Protein 9JGD (pdb70)

InterPro domains:
  IPR005304 Ribosomal biogenesis, methyltransferase, EMG1/NEP1 [PF03587] (9-220)
  IPR005304 Ribosomal biogenesis, methyltransferase, EMG1/NEP1 [PTHR12636] (3-222)
  IPR005304 Ribosomal biogenesis, methyltransferase, EMG1/NEP1 [cd18088] (7-220)
  IPR023503 Ribosome biogenesis methyltransferase NEP1, archaea [MF_00554] (7-221)
  IPR029026 tRNA (guanine-N1-)-methyltransferase, N-terminal [G3DSA:3.40.1280.10] (6-226)
  IPR029028 Alpha/beta knot methyltransferases [SSF75217] (3-220)

Sequence (226 aa):
EEKKRLHLIIADAELETVPPEILDHPAIVNYAKRRKKRPEKIILDSTYHHAALRQLEDGERRGRPDIVHICLLNALDSILNKEDRLRVYVHTRNDYVIYIKPETRLPRNYNRFIGLMENLFEKGAVPEDLELLRMEKKTLNELIEEINPDVVFIMHEEGELMIPKNFGKLLDKFKKPTVIVGGFPHGDFKSKVDGVKISLYREPLMAWTIVNEVIVSYEWEVIKKF

Radius of gyration: 17.71 Å; Cα contacts (8 Å, |Δi|>4): 442; chains: 1; bounding box: 41×50×39 Å

Structure (mmCIF, N/CA/C/O backbone):
data_9JGD
#
_entry.id   9JGD
#
_cell.length_a   113.240
_cell.length_b   113.240
_cell.length_c   102.820
_cell.angle_alpha   90.00
_cell.angle_beta   90.00
_cell.angle_gamma   120.00
#
_symmetry.space_group_name_H-M   'H 3 2'
#
loop_
_entity.id
_entity.type
_entity.pdbx_description
1 polymer 'Ribosomal RNA small subunit methyltransferase Nep1'
2 non-polymer 'CHLORIDE ION'
3 non-polymer "5'-DEOXY-5'-METHYLTHIOADENOSINE"
4 non-polymer 1,2-ETHANEDIOL
5 non-polymer GLYCEROL
6 non-polymer 'ACETATE ION'
7 water water
#
loop_
_atom_site.group_PDB
_atom_site.id
_atom_site.type_symbol
_atom_site.label_atom_id
_atom_site.label_alt_id
_atom_site.label_comp_id
_atom_site.label_asym_id
_atom_site.label_entity_id
_atom_site.label_seq_id
_atom_site.pdbx_PDB_ins_code
_atom_site.Cartn_x
_atom_site.Cartn_y
_atom_site.Cartn_z
_atom_site.occupancy
_atom_site.B_iso_or_equiv
_atom_site.auth_seq_id
_atom_site.auth_comp_id
_atom_site.auth_asym_id
_atom_site.auth_atom_id
_atom_site.pdbx_PDB_model_num
ATOM 1 N N . GLU A 1 2 ? -21.073 -1.576 -14.082 1.00 89.96 2 GLU A N 1
ATOM 2 C CA . GLU A 1 2 ? -20.279 -1.253 -15.304 1.00 90.58 2 GLU A CA 1
ATOM 3 C C . GLU A 1 2 ? -20.022 -2.490 -16.188 1.00 91.01 2 GLU A C 1
ATOM 4 O O . GLU A 1 2 ? -19.192 -2.422 -17.101 1.00 76.65 2 GLU A O 1
ATOM 10 N N . GLU A 1 3 ? -20.751 -3.605 -15.958 1.00 88.34 3 GLU A N 1
ATOM 11 C CA . GLU A 1 3 ? -20.756 -4.745 -16.872 1.00 76.84 3 GLU A CA 1
ATOM 12 C C . GLU A 1 3 ? -22.177 -4.991 -17.404 1.00 69.61 3 GLU A C 1
ATOM 13 O O . GLU A 1 3 ? -22.452 -6.074 -17.912 1.00 68.50 3 GLU A O 1
ATOM 19 N N . LYS A 1 4 ? -23.083 -3.996 -17.306 1.00 62.94 4 LYS A N 1
ATOM 20 C CA . LYS A 1 4 ? -24.275 -3.960 -18.152 1.00 56.05 4 LYS A CA 1
ATOM 21 C C . LYS A 1 4 ? -23.901 -3.621 -19.598 1.00 46.25 4 LYS A C 1
ATOM 22 O O . LYS A 1 4 ? -22.821 -3.115 -19.861 1.00 44.41 4 LYS A O 1
ATOM 28 N N . LYS A 1 5 ? -24.814 -3.894 -20.525 1.00 41.84 5 LYS A N 1
ATOM 29 C CA . LYS A 1 5 ? -24.582 -3.656 -21.934 1.00 40.51 5 LYS A CA 1
ATOM 30 C C . LYS A 1 5 ? -24.558 -2.156 -22.201 1.00 36.81 5 LYS A C 1
ATOM 31 O O . LYS A 1 5 ? -25.516 -1.446 -21.894 1.00 36.53 5 LYS A O 1
ATOM 37 N N . ARG A 1 6 ? -23.454 -1.713 -22.796 1.00 32.79 6 ARG A N 1
ATOM 38 C CA . ARG A 1 6 ? -23.301 -0.345 -23.230 1.00 33.34 6 ARG A CA 1
ATOM 39 C C . ARG A 1 6 ? -22.682 -0.286 -24.626 1.00 31.16 6 ARG A C 1
ATOM 40 O O . ARG A 1 6 ? -21.768 -1.050 -24.947 1.00 30.67 6 ARG A O 1
ATOM 48 N N . LEU A 1 7 ? -23.143 0.702 -25.401 1.00 27.94 7 LEU A N 1
ATOM 49 C CA . LEU A 1 7 ? -22.568 1.019 -26.686 1.00 26.32 7 LEU A CA 1
ATOM 50 C C . LEU A 1 7 ? -21.384 1.939 -26.434 1.00 25.79 7 LEU A C 1
ATOM 51 O O . LEU A 1 7 ? -21.493 2.833 -25.617 1.00 25.61 7 LEU A O 1
ATOM 56 N N . HIS A 1 8 ? -20.257 1.648 -27.117 1.00 26.08 8 HIS A N 1
ATOM 57 C CA . HIS A 1 8 ? -19.042 2.438 -27.099 1.00 23.67 8 HIS A CA 1
ATOM 58 C C . HIS A 1 8 ? -18.908 3.018 -28.498 1.00 21.85 8 HIS A C 1
ATOM 59 O O . HIS A 1 8 ? -18.735 2.276 -29.455 1.00 23.55 8 HIS A O 1
ATOM 66 N N . LEU A 1 9 ? -19.129 4.322 -28.605 1.00 19.68 9 LEU A N 1
ATOM 67 C CA . LEU A 1 9 ? -19.196 5.008 -29.877 1.00 20.17 9 LEU A CA 1
ATOM 68 C C . LEU A 1 9 ? -17.973 5.904 -30.049 1.00 19.32 9 LEU A C 1
ATOM 69 O O . LEU A 1 9 ? -17.661 6.707 -29.191 1.00 20.78 9 LEU A O 1
ATOM 74 N N . ILE A 1 10 ? -17.291 5.779 -31.175 1.00 20.48 10 ILE A N 1
ATOM 75 C CA . ILE A 1 10 ? -16.059 6.505 -31.414 1.00 20.31 10 ILE A CA 1
ATOM 76 C C . ILE A 1 10 ? -16.232 7.309 -32.678 1.00 19.26 10 ILE A C 1
ATOM 77 O O . ILE A 1 10 ? -16.536 6.751 -33.709 1.00 16.65 10 ILE A O 1
ATOM 82 N N . ILE A 1 11 ? -16.102 8.634 -32.558 1.00 21.72 11 ILE A N 1
ATOM 83 C CA . ILE A 1 11 ? -16.087 9.473 -33.737 1.00 22.67 11 ILE A CA 1
ATOM 84 C C . ILE A 1 11 ? -14.625 9.516 -34.135 1.00 22.38 11 ILE A C 1
ATOM 85 O O . ILE A 1 11 ? -13.845 10.062 -33.364 1.00 20.48 11 ILE A O 1
ATOM 90 N N . ALA A 1 12 ? -14.261 8.993 -35.317 1.00 23.15 12 ALA A N 1
ATOM 91 C CA . ALA A 1 12 ? -12.846 8.721 -35.557 1.00 24.38 12 ALA A CA 1
ATOM 92 C C . ALA A 1 12 ? -12.315 9.563 -36.699 1.00 24.44 12 ALA A C 1
ATOM 93 O O . ALA A 1 12 ? -13.084 10.069 -37.508 1.00 21.59 12 ALA A O 1
ATOM 95 N N . ASP A 1 13 ? -10.971 9.645 -36.729 1.00 23.84 13 ASP A N 1
ATOM 96 C CA . ASP A 1 13 ? -10.246 10.477 -37.664 1.00 23.30 13 ASP A CA 1
ATOM 97 C C . ASP A 1 13 ? -10.933 11.832 -37.776 1.00 23.43 13 ASP A C 1
ATOM 98 O O . ASP A 1 13 ? -11.059 12.359 -38.869 1.00 24.46 13 ASP A O 1
ATOM 103 N N . ALA A 1 14 ? -11.319 12.393 -36.628 1.00 23.53 14 ALA A N 1
ATOM 104 C CA . ALA A 1 14 ? -12.102 13.618 -36.580 1.00 25.34 14 ALA A CA 1
ATOM 105 C C . ALA A 1 14 ? -11.219 14.796 -36.971 1.00 25.97 14 ALA A C 1
ATOM 106 O O . ALA A 1 14 ? -10.061 14.855 -36.548 1.00 24.29 14 ALA A O 1
ATOM 108 N N . GLU A 1 15 ? -11.811 15.701 -37.768 1.00 25.27 15 GLU A N 1
ATOM 109 C CA . GLU A 1 15 ? -11.170 16.919 -38.246 1.00 25.57 15 GLU A CA 1
ATOM 110 C C . GLU A 1 15 ? -11.269 17.998 -37.166 1.00 24.05 15 GLU A C 1
ATOM 111 O O . GLU A 1 15 ? -11.884 19.038 -37.372 1.00 23.81 15 GLU A O 1
ATOM 117 N N . LEU A 1 16 ? -10.688 17.697 -36.002 1.00 25.87 16 LEU A N 1
ATOM 118 C CA . LEU A 1 16 ? -10.643 18.569 -34.837 1.00 25.93 16 LEU A CA 1
ATOM 119 C C . LEU A 1 16 ? -9.198 18.749 -34.398 1.00 26.65 16 LEU A C 1
ATOM 120 O O . LEU A 1 16 ? -8.601 17.807 -33.908 1.00 26.90 16 LEU A O 1
ATOM 125 N N . GLU A 1 17 ? -8.647 19.959 -34.573 1.00 28.94 17 GLU A N 1
ATOM 126 C CA . GLU A 1 17 ? -7.238 20.242 -34.335 1.00 27.23 17 GLU A CA 1
ATOM 127 C C . GLU A 1 17 ? -7.077 21.744 -34.235 1.00 27.19 17 GLU A C 1
ATOM 128 O O . GLU A 1 17 ? -7.942 22.477 -34.726 1.00 26.07 17 GLU A O 1
ATOM 134 N N . THR A 1 18 ? -5.973 22.183 -33.610 1.00 27.52 18 THR A N 1
ATOM 135 C CA . THR A 1 18 ? -5.619 23.594 -33.639 1.00 28.72 18 THR A CA 1
ATOM 136 C C . THR A 1 18 ? -5.048 23.950 -35.012 1.00 28.16 18 THR A C 1
ATOM 137 O O . THR A 1 18 ? -4.684 23.102 -35.803 1.00 29.57 18 THR A O 1
ATOM 141 N N . VAL A 1 19 ? -4.893 25.232 -35.282 1.00 30.52 19 VAL A N 1
ATOM 142 C CA . VAL A 1 19 ? -4.307 25.649 -36.534 1.00 32.94 19 VAL A CA 1
ATOM 143 C C . VAL A 1 19 ? -3.019 24.872 -36.786 1.00 34.38 19 VAL A C 1
ATOM 144 O O . VAL A 1 19 ? -2.134 24.831 -35.937 1.00 37.27 19 VAL A O 1
ATOM 148 N N . PRO A 1 20 ? -2.908 24.184 -37.943 1.00 34.35 20 PRO A N 1
ATOM 149 C CA . PRO A 1 20 ? -1.701 23.452 -38.299 1.00 36.13 20 PRO A CA 1
ATOM 150 C C . PRO A 1 20 ? -0.468 24.348 -38.307 1.00 38.78 20 PRO A C 1
ATOM 151 O O . PRO A 1 20 ? -0.528 25.511 -38.715 1.00 39.59 20 PRO A O 1
ATOM 155 N N . PRO A 1 21 ? 0.659 23.821 -37.774 1.00 40.94 21 PRO A N 1
ATOM 156 C CA . PRO A 1 21 ? 1.923 24.554 -37.74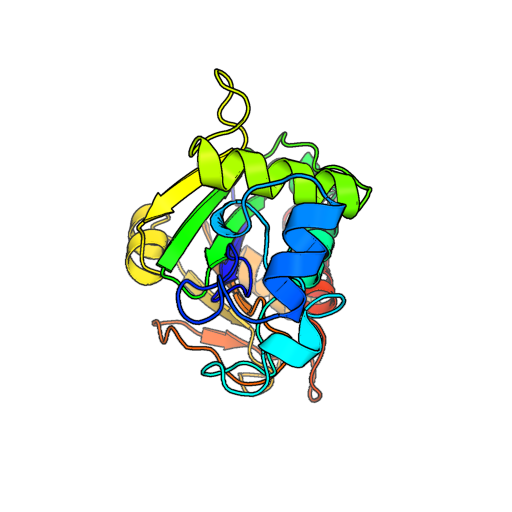2 1.00 43.71 21 PRO A CA 1
ATOM 157 C C . PRO A 1 21 ? 2.365 25.084 -39.106 1.00 47.01 21 PRO A C 1
ATOM 158 O O . PRO A 1 21 ? 2.944 26.155 -39.181 1.00 49.57 21 PRO A O 1
ATOM 162 N N . GLU A 1 22 ? 2.039 24.372 -40.188 1.00 51.45 22 GLU A N 1
ATOM 163 C CA . GLU A 1 22 ? 2.460 24.781 -41.520 1.00 51.70 22 GLU A CA 1
ATOM 164 C C . GLU A 1 22 ? 1.858 26.116 -41.925 1.00 50.90 22 GLU A C 1
ATOM 165 O O . GLU A 1 22 ? 2.383 26.718 -42.840 1.00 51.65 22 GLU A O 1
ATOM 171 N N . ILE A 1 23 ? 0.724 26.531 -41.325 1.00 52.20 23 ILE A N 1
ATOM 172 C CA . ILE A 1 23 ? 0.010 27.712 -41.802 1.00 50.11 23 ILE A CA 1
ATOM 173 C C . ILE A 1 23 ? -0.141 28.786 -40.722 1.00 51.35 23 ILE A C 1
ATOM 174 O O . ILE A 1 23 ? -0.904 29.728 -40.927 1.00 52.63 23 ILE A O 1
ATOM 179 N N . LEU A 1 24 ? 0.570 28.668 -39.590 1.00 53.16 24 LEU A N 1
ATOM 180 C CA . LEU A 1 24 ? 0.403 29.605 -38.486 1.00 55.00 24 LEU A CA 1
ATOM 181 C C . LEU A 1 24 ? 0.712 31.036 -38.917 1.00 62.49 24 LEU A C 1
ATOM 182 O O . LEU A 1 24 ? 0.169 31.958 -38.306 1.00 68.84 24 LEU A O 1
ATOM 187 N N . ASP A 1 25 ? 1.564 31.243 -39.939 1.00 64.87 25 ASP A N 1
ATOM 188 C CA . ASP A 1 25 ? 1.809 32.605 -40.409 1.00 71.64 25 ASP A CA 1
ATOM 189 C C . ASP A 1 25 ? 1.256 32.813 -41.825 1.00 71.70 25 ASP A C 1
ATOM 190 O O . ASP A 1 25 ? 1.705 33.706 -42.535 1.00 78.16 25 ASP A O 1
ATOM 195 N N . HIS A 1 26 ? 0.234 32.043 -42.213 1.00 69.20 26 HIS A N 1
ATOM 196 C CA . HIS A 1 26 ? -0.525 32.321 -43.425 1.00 73.31 26 HIS A CA 1
ATOM 197 C C . HIS A 1 26 ? -1.458 33.512 -43.162 1.00 74.40 26 HIS A C 1
ATOM 198 O O . HIS A 1 26 ? -2.137 33.542 -42.138 1.00 67.91 26 HIS A O 1
ATOM 205 N N . PRO A 1 27 ? -1.513 34.526 -44.068 1.00 80.12 27 PRO A N 1
ATOM 206 C CA . PRO A 1 27 ? -2.258 35.768 -43.836 1.00 78.42 27 PRO A CA 1
ATOM 207 C C . PRO A 1 27 ? -3.607 35.665 -43.135 1.00 75.96 27 PRO A C 1
ATOM 208 O O . PRO A 1 27 ? -3.806 36.308 -42.107 1.00 73.81 27 PRO A O 1
ATOM 212 N N . ALA A 1 28 ? -4.511 34.844 -43.686 1.00 75.16 28 ALA A N 1
ATOM 213 C CA . ALA A 1 28 ? -5.868 34.713 -43.173 1.00 76.71 28 ALA A CA 1
ATOM 214 C C . ALA A 1 28 ? -5.868 34.223 -41.721 1.00 77.55 28 ALA A C 1
ATOM 215 O O . ALA A 1 28 ? -6.880 34.374 -41.032 1.00 80.86 28 ALA A O 1
ATOM 217 N N . ILE A 1 29 ? -4.733 33.642 -41.280 1.00 74.41 29 ILE A N 1
ATOM 218 C CA . ILE A 1 29 ? -4.552 33.105 -39.936 1.00 69.11 29 ILE A CA 1
ATOM 219 C C . ILE A 1 29 ? -3.991 34.190 -39.011 1.00 64.03 29 ILE A C 1
ATOM 220 O O . ILE A 1 29 ? -4.399 34.307 -37.857 1.00 58.76 29 ILE A O 1
ATOM 225 N N . VAL A 1 30 ? -3.042 34.981 -39.508 1.00 65.40 30 VAL A N 1
ATOM 226 C CA . VAL A 1 30 ? -2.477 36.040 -38.686 1.00 70.07 30 VAL A CA 1
ATOM 227 C C . VAL A 1 30 ? -3.540 37.093 -38.368 1.00 69.81 30 VAL A C 1
ATOM 228 O O . VAL A 1 30 ? -3.470 37.687 -37.293 1.00 69.88 30 VAL A O 1
ATOM 232 N N . ASN A 1 31 ? -4.521 37.290 -39.272 1.00 70.04 31 ASN A N 1
ATOM 233 C CA . ASN A 1 31 ? -5.511 38.359 -39.142 1.00 74.66 31 ASN A CA 1
ATOM 234 C C . ASN A 1 31 ? -6.729 37.892 -38.363 1.00 71.88 31 ASN A C 1
ATOM 235 O O . ASN A 1 31 ? -7.265 38.642 -37.550 1.00 77.06 31 ASN A O 1
ATOM 240 N N . TYR A 1 32 ? -7.188 36.670 -38.634 1.00 66.83 32 TYR A N 1
ATOM 241 C CA . TYR A 1 32 ? -8.138 36.053 -37.730 1.00 59.00 32 TYR A CA 1
ATOM 242 C C . TYR A 1 32 ? -7.579 36.164 -36.308 1.00 62.16 32 TYR A C 1
ATOM 243 O O . TYR A 1 32 ? -8.248 36.691 -35.415 1.00 60.08 32 TYR A O 1
ATOM 252 N N . ALA A 1 33 ? -6.318 35.731 -36.125 1.00 62.47 33 ALA A N 1
ATOM 253 C CA . ALA A 1 33 ? -5.747 35.554 -34.795 1.00 64.71 33 ALA A CA 1
ATOM 254 C C . ALA A 1 33 ? -5.708 36.878 -34.038 1.00 69.05 33 ALA A C 1
ATOM 255 O O . ALA A 1 33 ? -6.146 36.921 -32.887 1.00 68.56 33 ALA A O 1
ATOM 257 N N . LYS A 1 34 ? -5.185 37.930 -34.690 1.00 74.17 34 LYS A N 1
ATOM 258 C CA . LYS A 1 34 ? -5.136 39.273 -34.124 1.00 78.03 34 LYS A CA 1
ATOM 259 C C . LYS A 1 34 ? -6.547 39.769 -33.806 1.00 77.78 34 LYS A C 1
ATOM 260 O O . LYS A 1 34 ? -6.811 40.255 -32.704 1.00 69.30 34 LYS A O 1
ATOM 266 N N . ARG A 1 35 ? -7.452 39.629 -34.784 1.00 78.41 35 ARG A N 1
ATOM 267 C CA . ARG A 1 35 ? -8.820 40.080 -34.620 1.00 82.08 35 ARG A CA 1
ATOM 268 C C . ARG A 1 35 ? -9.406 39.452 -33.357 1.00 77.42 35 ARG A C 1
ATOM 269 O O . ARG A 1 35 ? -10.111 40.130 -32.618 1.00 78.36 35 ARG A O 1
ATOM 277 N N . ARG A 1 36 ? -9.084 38.186 -33.068 1.00 72.21 36 ARG A N 1
ATOM 278 C CA . ARG A 1 36 ? -9.625 37.552 -31.875 1.00 67.77 36 ARG A CA 1
ATOM 279 C C . ARG A 1 36 ? -8.698 37.788 -30.674 1.00 67.14 36 ARG A C 1
ATOM 280 O O . ARG A 1 36 ? -8.975 37.306 -29.583 1.00 65.91 36 ARG A O 1
ATOM 288 N N . LYS A 1 37 ? -7.609 38.544 -30.864 1.00 68.84 37 LYS A N 1
ATOM 289 C CA . LYS A 1 37 ? -6.592 38.750 -29.841 1.00 79.61 37 LYS A CA 1
ATOM 290 C C . LYS A 1 37 ? -6.197 37.438 -29.162 1.00 76.19 37 LYS A C 1
ATOM 291 O O . LYS A 1 37 ? -6.099 37.384 -27.932 1.00 74.18 37 LYS A O 1
ATOM 297 N N . LYS A 1 38 ? -5.941 36.395 -29.968 1.00 72.44 38 LYS A N 1
ATOM 298 C CA . LYS A 1 38 ? -5.524 35.103 -29.441 1.00 68.78 38 LYS A CA 1
ATOM 299 C C . LYS A 1 38 ? -4.373 34.571 -30.287 1.00 61.98 38 LYS A C 1
ATOM 300 O O . LYS A 1 38 ? -4.274 34.875 -31.480 1.00 58.64 38 LYS A O 1
ATOM 306 N N . ARG A 1 39 ? -3.488 33.795 -29.649 1.00 58.21 39 ARG A N 1
ATOM 307 C CA . ARG A 1 39 ? -2.330 33.253 -30.342 1.00 56.79 39 ARG A CA 1
ATOM 308 C C . ARG A 1 39 ? -2.810 32.209 -31.350 1.00 48.80 39 ARG A C 1
ATOM 309 O O . ARG A 1 39 ? -3.638 31.380 -31.018 1.00 43.62 39 ARG A O 1
ATOM 317 N N . PRO A 1 40 ? -2.407 32.290 -32.637 1.00 46.34 40 PRO A N 1
ATOM 318 C CA . PRO A 1 40 ? -2.974 31.453 -33.688 1.00 42.70 40 PRO A CA 1
ATOM 319 C C . PRO A 1 40 ? -2.849 29.957 -33.449 1.00 42.14 40 PRO A C 1
ATOM 320 O O . PRO A 1 40 ? -3.707 29.189 -33.893 1.00 36.63 40 PRO A O 1
ATOM 324 N N . GLU A 1 41 ? -1.816 29.545 -32.707 1.00 41.66 41 GLU A N 1
ATOM 325 C CA . GLU A 1 41 ? -1.650 28.126 -32.453 1.00 43.27 41 GLU A CA 1
ATOM 326 C C . GLU A 1 41 ? -2.692 27.600 -31.458 1.00 42.21 41 GLU A C 1
ATOM 327 O O . GLU A 1 41 ? -2.864 26.385 -31.352 1.00 41.61 41 GLU A O 1
ATOM 333 N N . LYS A 1 42 ? -3.366 28.494 -30.728 1.00 41.51 42 LYS A N 1
ATOM 334 C CA . LYS A 1 42 ? -4.311 28.088 -29.698 1.00 42.69 42 LYS A CA 1
ATOM 335 C C . LYS A 1 42 ? -5.714 27.907 -30.256 1.00 38.60 42 LYS A C 1
ATOM 336 O O . LYS A 1 42 ? -6.552 27.293 -29.621 1.00 39.93 42 LYS A O 1
ATOM 342 N N . ILE A 1 43 ? -5.926 28.413 -31.467 1.00 37.16 43 ILE A N 1
ATOM 343 C CA . ILE A 1 43 ? -7.214 28.480 -32.116 1.00 35.29 43 ILE A CA 1
ATOM 344 C C . ILE A 1 43 ? -7.518 27.162 -32.825 1.00 34.57 43 ILE A C 1
ATOM 345 O O . ILE A 1 43 ? -6.631 26.573 -33.454 1.00 31.04 43 ILE A O 1
ATOM 350 N N . ILE A 1 44 ? -8.794 26.736 -32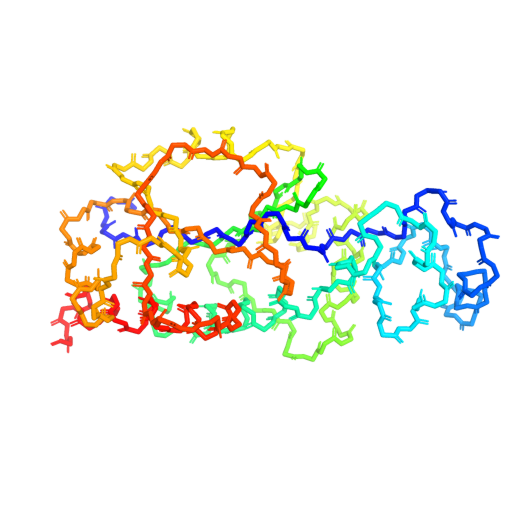.720 1.00 32.28 44 ILE A N 1
ATOM 351 C CA . ILE A 1 44 ? -9.274 25.552 -33.411 1.00 30.65 44 ILE A CA 1
ATOM 352 C C . ILE A 1 44 ? -9.462 25.849 -34.902 1.00 30.72 44 ILE A C 1
ATOM 353 O O . ILE A 1 44 ? -10.072 26.829 -35.306 1.00 31.70 44 ILE A O 1
ATOM 358 N N . LEU A 1 45 ? -8.925 24.977 -35.746 1.00 31.15 45 LEU A N 1
ATOM 359 C CA . LEU A 1 45 ? -9.069 25.162 -37.173 1.00 30.80 45 LEU A CA 1
ATOM 360 C C . LEU A 1 45 ? -10.558 25.015 -37.526 1.00 30.59 45 LEU A C 1
ATOM 361 O O . LEU A 1 45 ? -11.233 24.049 -37.129 1.00 26.39 45 LEU A O 1
ATOM 366 N N . ASP A 1 46 ? -11.037 26.014 -38.275 1.00 32.13 46 ASP A N 1
ATOM 367 C CA . ASP A 1 46 ? -12.422 26.162 -38.692 1.00 32.74 46 ASP A CA 1
ATOM 368 C C . ASP A 1 46 ? -12.397 26.560 -40.167 1.00 33.59 46 ASP A C 1
ATOM 369 O O . ASP A 1 46 ? -11.990 27.666 -40.496 1.00 33.06 46 ASP A O 1
ATOM 374 N N . SER A 1 47 ? -12.798 25.636 -41.043 1.00 35.02 47 SER A N 1
ATOM 375 C CA . SER A 1 47 ? -12.697 25.794 -42.487 1.00 38.18 47 SER A CA 1
ATOM 376 C C . SER A 1 47 ? -13.629 26.902 -42.967 1.00 39.93 47 SER A C 1
ATOM 377 O O . SER A 1 47 ? -13.425 27.472 -44.030 1.00 39.07 47 SER A O 1
ATOM 380 N N . THR A 1 48 ? -14.645 27.214 -42.160 1.00 40.97 48 THR A N 1
ATOM 381 C CA . THR A 1 48 ? -15.587 28.269 -42.500 1.00 44.51 48 THR A CA 1
ATOM 382 C C . THR A 1 48 ? -14.867 29.620 -42.537 1.00 49.47 48 THR A C 1
ATOM 383 O O . THR A 1 48 ? -15.094 30.405 -43.470 1.00 51.95 48 THR A O 1
ATOM 387 N N . TYR A 1 49 ? -13.977 29.868 -41.562 1.00 50.43 49 TYR A N 1
ATOM 388 C CA . TYR A 1 49 ? -13.255 31.134 -41.492 1.00 60.17 49 TYR A CA 1
ATOM 389 C C . TYR A 1 49 ? -11.916 31.071 -42.243 1.00 61.94 49 TYR A C 1
ATOM 390 O O . TYR A 1 49 ? -11.447 32.049 -42.808 1.00 59.56 49 TYR A O 1
ATOM 399 N N . HIS A 1 50 ? -11.284 29.902 -42.259 1.00 62.95 50 HIS A N 1
ATOM 400 C CA . HIS A 1 50 ? -9.883 29.802 -42.612 1.00 61.28 50 HIS A CA 1
ATOM 401 C C . HIS A 1 50 ? -9.689 29.173 -43.995 1.00 65.44 50 HIS A C 1
ATOM 402 O O . HIS A 1 50 ? -8.601 28.661 -44.262 1.00 65.01 50 HIS A O 1
ATOM 409 N N . HIS A 1 51 ? -10.710 29.236 -44.867 1.00 66.67 51 HIS A N 1
ATOM 410 C CA . HIS A 1 51 ? -10.741 28.440 -46.090 1.00 69.38 51 HIS A CA 1
ATOM 411 C C . HIS A 1 51 ? -9.594 28.783 -47.046 1.00 71.30 51 HIS A C 1
ATOM 412 O O . HIS A 1 51 ? -9.019 27.884 -47.673 1.00 63.88 51 HIS A O 1
ATOM 419 N N . ALA A 1 52 ? -9.269 30.082 -47.150 1.00 72.04 52 ALA A N 1
ATOM 420 C CA . ALA A 1 52 ? -8.187 30.540 -48.012 1.00 70.20 52 ALA A CA 1
ATOM 421 C C . ALA A 1 52 ? -6.818 30.033 -47.525 1.00 67.84 52 ALA A C 1
ATOM 422 O O . ALA A 1 52 ? -5.885 29.997 -48.322 1.00 73.64 52 ALA A O 1
ATOM 424 N N . ALA A 1 53 ? -6.684 29.580 -46.264 1.00 62.78 53 ALA A N 1
ATOM 425 C CA . ALA A 1 53 ? -5.407 29.044 -45.783 1.00 63.51 53 ALA A CA 1
ATOM 426 C C . ALA A 1 53 ? -5.306 27.515 -45.891 1.00 62.24 53 ALA A C 1
ATOM 427 O O . ALA A 1 53 ? -4.250 26.954 -45.581 1.00 63.08 53 ALA A O 1
ATOM 429 N N . LEU A 1 54 ? -6.365 26.825 -46.339 1.00 59.77 54 LEU A N 1
ATOM 430 C CA . LEU A 1 54 ? -6.324 25.367 -46.382 1.00 61.14 54 LEU A CA 1
ATOM 431 C C . LEU A 1 54 ? -5.876 24.861 -47.756 1.00 66.24 54 LEU A C 1
ATOM 432 O O . LEU A 1 54 ? -5.521 23.679 -47.879 1.00 61.71 54 LEU A O 1
ATOM 437 N N . ARG A 1 55 ? -5.890 25.766 -48.758 1.00 72.69 55 ARG A N 1
ATOM 438 C CA . ARG A 1 55 ? -5.693 25.452 -50.172 1.00 77.32 55 ARG A CA 1
ATOM 439 C C . ARG A 1 55 ? -4.468 24.556 -50.390 1.00 79.18 55 ARG A C 1
ATOM 440 O O . ARG A 1 55 ? -4.527 23.573 -51.138 1.00 76.50 55 ARG A O 1
ATOM 448 N N . GLN A 1 56 ? -3.347 24.905 -49.746 1.00 77.62 56 GLN A N 1
ATOM 449 C CA . GLN A 1 56 ? -2.100 24.195 -49.995 1.00 85.17 56 GLN A CA 1
ATOM 450 C C . GLN A 1 56 ? -1.848 23.136 -48.914 1.00 79.57 56 GLN A C 1
ATOM 451 O O . GLN A 1 56 ? -1.023 22.254 -49.141 1.00 74.59 56 GLN A O 1
ATOM 457 N N . LEU A 1 57 ? -2.580 23.180 -47.781 1.00 73.60 57 LEU A N 1
ATOM 458 C CA . LEU A 1 57 ? -2.486 22.152 -46.747 1.00 66.80 57 LEU A CA 1
ATOM 459 C C . LEU A 1 57 ? -2.789 20.783 -47.332 1.00 67.12 57 LEU A C 1
ATOM 460 O O . LEU A 1 57 ? -3.651 20.662 -48.204 1.00 67.33 57 LEU A O 1
ATOM 465 N N . GLU A 1 58 ? -2.103 19.764 -46.794 1.00 70.08 58 GLU A N 1
ATOM 466 C CA . GLU A 1 58 ? -2.398 18.376 -47.113 1.00 70.27 58 GLU A CA 1
ATOM 467 C C . GLU A 1 58 ? -3.796 18.072 -46.593 1.00 62.34 58 GLU A C 1
ATOM 468 O O . GLU A 1 58 ? -4.100 18.411 -45.450 1.00 58.04 58 GLU A O 1
ATOM 474 N N . ASP A 1 59 ? -4.634 17.472 -47.450 1.00 61.47 59 ASP A N 1
ATOM 475 C CA . ASP A 1 59 ? -5.985 17.092 -47.075 1.00 61.88 59 ASP A CA 1
ATOM 476 C C . ASP A 1 59 ? -6.814 18.326 -46.748 1.00 57.81 59 ASP A C 1
ATOM 477 O O . ASP A 1 59 ? -7.831 18.217 -46.077 1.00 59.62 59 ASP A O 1
ATOM 482 N N . GLY A 1 60 ? -6.391 19.490 -47.238 1.00 59.24 60 GLY A N 1
ATOM 483 C CA . GLY A 1 60 ? -6.926 20.759 -46.772 1.00 58.09 60 GLY A CA 1
ATOM 484 C C . GLY A 1 60 ? -8.436 20.855 -46.940 1.00 59.49 60 GLY A C 1
ATOM 485 O O . GLY A 1 60 ? -9.109 21.470 -46.112 1.00 65.37 60 GLY A O 1
ATOM 486 N N . GLU A 1 61 ? -8.944 20.228 -48.009 1.00 61.37 61 GLU A N 1
ATOM 487 C CA . GLU A 1 61 ? -10.342 20.333 -48.393 1.00 66.05 61 GLU A CA 1
ATOM 488 C C . GLU A 1 61 ? -11.249 19.773 -47.293 1.00 62.08 61 GLU A C 1
ATOM 489 O O . GLU A 1 61 ? -12.362 20.268 -47.136 1.00 70.16 61 GLU A O 1
ATOM 495 N N . ARG A 1 62 ? -10.791 18.766 -46.530 1.00 55.19 62 ARG A N 1
ATOM 496 C CA . ARG A 1 62 ? -11.662 18.107 -45.563 1.00 54.95 62 ARG A CA 1
ATOM 497 C C . ARG A 1 62 ? -11.261 18.431 -44.119 1.00 48.87 62 ARG A C 1
ATOM 498 O O . ARG A 1 62 ? -11.831 17.864 -43.181 1.00 53.12 62 ARG A O 1
ATOM 506 N N . ARG A 1 63 ? -10.340 19.388 -43.933 1.00 41.61 63 ARG A N 1
ATOM 507 C CA . ARG A 1 63 ? -9.851 19.740 -42.606 1.00 36.31 63 ARG A CA 1
ATOM 508 C C . ARG A 1 63 ? -10.578 20.951 -42.006 1.00 30.74 63 ARG A C 1
ATOM 509 O O . ARG A 1 63 ? -11.222 21.739 -42.682 1.00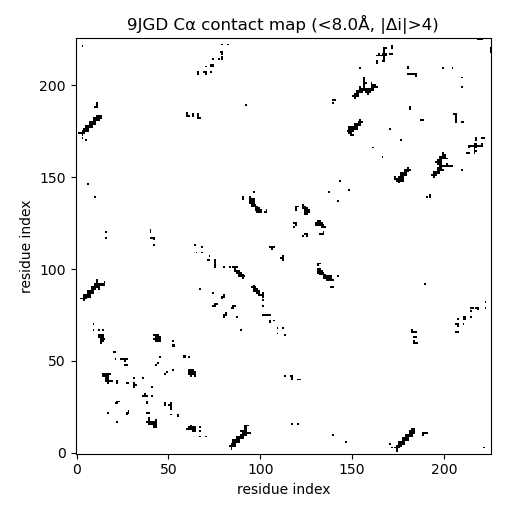 29.56 63 ARG A O 1
ATOM 517 N N . GLY A 1 64 ? -10.469 21.067 -40.686 1.00 30.44 64 GLY A N 1
ATOM 518 C CA . GLY A 1 64 ? -11.125 22.102 -39.911 1.00 31.89 64 GLY A CA 1
ATOM 519 C C . GLY A 1 64 ? -12.651 21.991 -39.962 1.00 29.30 64 GLY A C 1
ATOM 520 O O . GLY A 1 64 ? -13.337 22.936 -40.344 1.00 26.82 64 GLY A O 1
ATOM 521 N N . ARG A 1 65 ? -13.164 20.822 -39.568 1.00 28.98 65 ARG A N 1
ATOM 522 C CA . ARG A 1 65 ? -14.607 20.604 -39.485 1.00 27.67 65 ARG A CA 1
ATOM 523 C C . ARG A 1 65 ? -14.968 20.149 -38.077 1.00 24.52 65 ARG A C 1
ATOM 524 O O . ARG A 1 65 ? -15.610 19.134 -37.899 1.00 24.28 65 ARG A O 1
ATOM 532 N N . PRO A 1 66 ? -14.720 20.977 -37.047 1.00 22.89 66 PRO A N 1
ATOM 533 C CA . PRO A 1 66 ? -15.140 20.622 -35.693 1.00 22.56 66 PRO A CA 1
ATOM 534 C C . PRO A 1 66 ? -16.653 20.723 -35.417 1.00 23.29 66 PRO A C 1
ATOM 535 O O . PRO A 1 66 ? -17.127 20.283 -34.367 1.00 20.82 66 PRO A O 1
ATOM 539 N N . ASP A 1 67 ? -17.404 21.303 -36.370 1.00 24.01 67 ASP A N 1
ATOM 540 C CA . ASP A 1 67 ? -18.859 21.318 -36.340 1.00 26.46 67 ASP A CA 1
ATOM 541 C C . ASP A 1 67 ? -19.388 19.877 -36.390 1.00 25.64 67 ASP A C 1
ATOM 542 O O . ASP A 1 67 ? -20.338 19.516 -35.687 1.00 24.99 67 ASP A O 1
ATOM 547 N N . ILE A 1 68 ? -18.731 19.006 -37.165 1.00 25.13 68 ILE A N 1
ATOM 548 C CA . ILE A 1 68 ? -19.209 17.641 -37.272 1.00 22.80 68 ILE A CA 1
ATOM 549 C C . ILE A 1 68 ? -19.185 16.992 -35.894 1.00 22.44 68 ILE A C 1
ATOM 550 O O . ILE A 1 68 ? -20.137 16.335 -35.498 1.00 23.74 68 ILE A O 1
ATOM 555 N N . VAL A 1 69 ? -18.109 17.210 -35.144 1.00 24.93 69 VAL A N 1
ATOM 556 C CA . VAL A 1 69 ? -17.940 16.673 -33.800 1.00 23.35 69 VAL A CA 1
ATOM 557 C C . VAL A 1 69 ? -18.972 17.286 -32.862 1.00 23.28 69 VAL A C 1
ATOM 558 O O . VAL A 1 69 ? -19.603 16.569 -32.083 1.00 22.46 69 VAL A O 1
ATOM 562 N N . HIS A 1 70 ? -19.142 18.610 -32.935 1.00 24.10 70 HIS A N 1
ATOM 563 C CA . HIS A 1 70 ? -20.150 19.265 -32.117 1.00 22.84 70 HIS A CA 1
ATOM 564 C C . HIS A 1 70 ? -21.518 18.598 -32.290 1.00 20.72 70 HIS A C 1
ATOM 565 O O . HIS A 1 70 ? -22.123 18.181 -31.309 1.00 19.29 70 HIS A O 1
ATOM 572 N N . ILE A 1 71 ? -21.979 18.448 -33.534 1.00 21.21 71 ILE A N 1
ATOM 573 C CA . ILE A 1 71 ? -23.332 17.950 -33.770 1.00 23.80 71 ILE A CA 1
ATOM 574 C C . ILE A 1 71 ? -23.417 16.458 -33.435 1.00 21.69 71 ILE A C 1
ATOM 575 O O . ILE A 1 71 ? -24.389 16.004 -32.841 1.00 20.42 71 ILE A O 1
ATOM 580 N N . CYS A 1 72 ? -22.351 15.699 -33.695 1.00 19.90 72 CYS A N 1
ATOM 581 C CA . CYS A 1 72 ? -22.364 14.303 -33.282 1.00 21.12 72 CYS A CA 1
ATOM 582 C C . CYS A 1 72 ? -22.454 14.143 -31.762 1.00 19.98 72 CYS A C 1
ATOM 583 O O . CYS A 1 72 ? -23.127 13.221 -31.270 1.00 19.99 72 CYS A O 1
ATOM 586 N N . LEU A 1 73 ? -21.737 14.997 -31.031 1.00 19.63 73 LEU A N 1
ATOM 587 C CA . LEU A 1 73 ? -21.699 14.899 -29.582 1.00 21.75 73 LEU A CA 1
ATOM 588 C C . LEU A 1 73 ? -23.014 15.389 -28.974 1.00 25.93 73 LEU A C 1
ATOM 589 O O . LEU A 1 73 ? -23.442 14.867 -27.944 1.00 27.50 73 LEU A O 1
ATOM 594 N N . LEU A 1 74 ? -23.635 16.436 -29.540 1.00 25.75 74 LEU A N 1
ATOM 595 C CA . LEU A 1 74 ? -24.918 16.868 -28.994 1.00 26.20 74 LEU A CA 1
ATOM 596 C C . LEU A 1 74 ? -25.925 15.747 -29.183 1.00 24.86 74 LEU A C 1
ATOM 597 O O . LEU A 1 74 ? -26.723 15.464 -28.311 1.00 25.07 74 LEU A O 1
ATOM 602 N N . ASN A 1 75 ? -25.905 15.115 -30.344 1.00 24.60 75 ASN A N 1
ATOM 603 C CA . ASN A 1 75 ? -26.841 14.035 -30.583 1.00 24.12 75 ASN A CA 1
ATOM 604 C C . ASN A 1 75 ? -26.588 12.924 -29.582 1.00 24.43 75 ASN A C 1
ATOM 605 O O . ASN A 1 75 ? -27.522 12.457 -28.940 1.00 29.23 75 ASN A O 1
ATOM 610 N N . ALA A 1 76 ? -25.325 12.572 -29.350 1.00 23.41 76 ALA A N 1
ATOM 611 C CA . ALA A 1 76 ? -25.051 11.384 -28.554 1.00 22.66 76 ALA A CA 1
ATOM 612 C C . ALA A 1 76 ? -25.293 11.614 -27.056 1.00 22.80 76 ALA A C 1
ATOM 613 O O . ALA A 1 76 ? -25.958 10.801 -26.399 1.00 21.04 76 ALA A O 1
ATOM 615 N N . LEU A 1 77 ? -24.727 12.709 -26.522 1.00 21.46 77 LEU A N 1
ATOM 616 C CA . LEU A 1 77 ? -24.787 13.020 -25.108 1.00 24.13 77 LEU A CA 1
ATOM 617 C C . LEU A 1 77 ? -26.208 13.369 -24.630 1.00 25.65 77 LEU A C 1
ATOM 618 O O . LEU A 1 77 ? -26.571 13.136 -23.478 1.00 26.10 77 LEU A O 1
ATOM 623 N N . ASP A 1 78 ? -27.062 13.881 -25.499 1.00 24.01 78 ASP A N 1
ATOM 624 C CA . ASP A 1 78 ? -28.413 14.180 -25.074 1.00 25.61 78 ASP A CA 1
ATOM 625 C C . ASP A 1 78 ? -29.346 12.984 -25.332 1.00 24.98 78 ASP A C 1
ATOM 626 O O . ASP A 1 78 ? -30.529 13.031 -25.015 1.00 25.27 78 ASP A O 1
ATOM 631 N N . SER A 1 79 ? -28.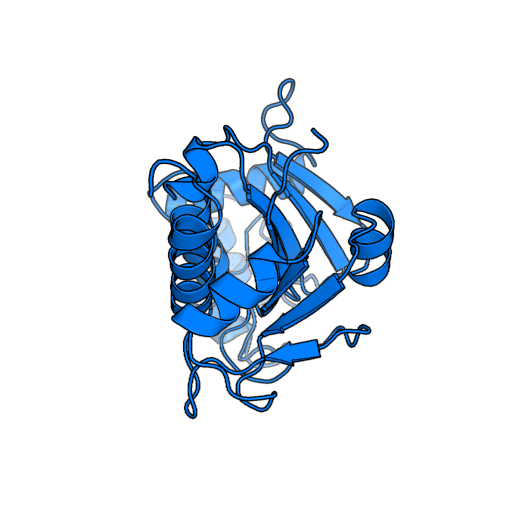839 11.878 -25.881 1.00 23.33 79 SER A N 1
ATOM 632 C CA . SER A 1 79 ? -29.682 10.740 -26.209 1.00 21.42 79 SER A CA 1
ATOM 633 C C . SER A 1 79 ? -30.341 10.199 -24.943 1.00 24.07 79 SER A C 1
ATOM 634 O O . SER A 1 79 ? -29.781 10.290 -23.841 1.00 23.82 79 SER A O 1
ATOM 637 N N . ILE A 1 80 ? -31.528 9.609 -25.140 1.00 24.24 80 ILE A N 1
ATOM 638 C CA . ILE A 1 80 ? -32.122 8.741 -24.152 1.00 26.09 80 ILE A CA 1
ATOM 639 C C . ILE A 1 80 ? -31.128 7.636 -23.803 1.00 26.74 80 ILE A C 1
ATOM 640 O O . ILE A 1 80 ? -30.965 7.316 -22.640 1.00 27.71 80 ILE A O 1
ATOM 645 N N . LEU A 1 81 ? -30.453 7.051 -24.803 1.00 27.16 81 LEU A N 1
ATOM 646 C CA . LEU A 1 81 ? -29.477 5.995 -24.542 1.00 26.50 81 LEU A CA 1
ATOM 647 C C . LEU A 1 81 ? -28.448 6.496 -23.528 1.00 27.20 81 LEU A C 1
ATOM 648 O O . LEU A 1 81 ? -28.144 5.789 -22.552 1.00 27.34 81 LEU A O 1
ATOM 653 N N . ASN A 1 82 ? -27.981 7.747 -23.723 1.00 25.48 82 ASN A N 1
ATOM 654 C CA . ASN A 1 82 ? -27.018 8.315 -22.794 1.00 25.66 82 ASN A CA 1
ATOM 655 C C . ASN A 1 82 ? -27.552 8.472 -21.378 1.00 26.28 82 ASN A C 1
ATOM 656 O O . ASN A 1 82 ? -26.881 8.040 -20.457 1.00 26.24 82 ASN A O 1
ATOM 661 N N . LYS A 1 83 ? -28.780 8.962 -21.227 1.00 27.46 83 LYS A N 1
ATOM 662 C CA . LYS A 1 83 ? -29.384 9.169 -19.924 1.00 31.33 83 LYS A CA 1
ATOM 663 C C . LYS A 1 83 ? -29.644 7.857 -19.169 1.00 34.51 83 LYS A C 1
ATOM 664 O O . LYS A 1 83 ? -29.828 7.878 -17.948 1.00 33.40 83 LYS A O 1
ATOM 670 N N . GLU A 1 84 ? -29.745 6.736 -19.902 1.00 36.02 84 GLU A N 1
ATOM 671 C CA . GLU A 1 84 ? -30.012 5.419 -19.342 1.00 38.07 84 GLU A CA 1
ATOM 672 C C . GLU A 1 84 ? -28.708 4.683 -19.027 1.00 36.89 84 GLU A C 1
ATOM 673 O O . GLU A 1 84 ? -28.728 3.484 -18.769 1.00 39.85 84 GLU A O 1
ATOM 679 N N . ASP A 1 85 ? -27.572 5.374 -19.132 1.00 33.93 85 ASP A N 1
ATOM 680 C CA . ASP A 1 85 ? -26.272 4.832 -18.772 1.00 31.96 85 ASP A CA 1
ATOM 681 C C . ASP A 1 85 ? -25.867 3.701 -19.705 1.00 31.27 85 ASP A C 1
ATOM 682 O O . ASP A 1 85 ? -25.144 2.798 -19.308 1.00 30.80 85 ASP A O 1
ATOM 687 N N . ARG A 1 86 ? -26.271 3.783 -20.974 1.00 31.46 86 ARG A N 1
ATOM 688 C CA . ARG A 1 86 ? -25.963 2.740 -21.935 1.00 30.27 86 ARG A CA 1
ATOM 689 C C . ARG A 1 86 ? -25.086 3.265 -23.063 1.00 28.67 86 ARG A C 1
ATOM 690 O O . ARG A 1 86 ? -25.042 2.650 -24.137 1.00 26.79 86 ARG A O 1
ATOM 698 N N . LEU A 1 87 ? -24.374 4.377 -22.830 1.00 27.67 87 LEU A N 1
ATOM 699 C CA . LEU A 1 87 ? -23.476 4.879 -23.860 1.00 26.47 87 LEU A CA 1
ATOM 700 C C . LEU A 1 87 ? -22.188 5.437 -23.249 1.00 27.17 87 LEU A C 1
ATOM 701 O O . LEU A 1 87 ? -22.204 6.041 -22.167 1.00 26.55 87 LEU A O 1
ATOM 706 N N . ARG A 1 88 ? -21.082 5.179 -23.964 1.00 25.68 88 ARG A N 1
ATOM 707 C CA . ARG A 1 88 ? -19.781 5.786 -23.721 1.00 25.16 88 ARG A CA 1
ATOM 708 C C . ARG A 1 88 ? -19.284 6.315 -25.059 1.00 24.29 88 ARG A C 1
ATOM 709 O O . ARG A 1 88 ? -19.349 5.625 -26.080 1.00 25.92 88 ARG A O 1
ATOM 717 N N . VAL A 1 89 ? -18.859 7.568 -25.109 1.00 24.30 89 VAL A N 1
ATOM 718 C CA . VAL A 1 89 ? -18.517 8.115 -26.415 1.00 25.71 89 VAL A CA 1
ATOM 719 C C . VAL A 1 89 ? -17.092 8.657 -26.364 1.00 23.94 89 VAL A C 1
ATOM 720 O O . VAL A 1 89 ? -16.649 9.143 -25.332 1.00 27.27 89 VAL A O 1
ATOM 724 N N . TYR A 1 90 ? -16.385 8.573 -27.491 1.00 24.09 90 TYR A N 1
ATOM 725 C CA . TYR A 1 90 ? -14.999 8.999 -27.580 1.00 24.21 90 TYR A CA 1
ATOM 726 C C . TYR A 1 90 ? -14.792 9.758 -28.891 1.00 23.59 90 TYR A C 1
ATOM 727 O O . TYR A 1 90 ? -15.438 9.429 -29.882 1.00 23.77 90 TYR A O 1
ATOM 736 N N . VAL A 1 91 ? -13.833 10.708 -28.904 1.00 23.13 91 VAL A N 1
ATOM 737 C CA . VAL A 1 91 ? -13.379 11.312 -30.145 1.00 22.89 91 VAL A CA 1
ATOM 738 C C . VAL A 1 91 ? -11.938 10.900 -30.400 1.00 24.96 91 VAL A C 1
ATOM 739 O O . VAL A 1 91 ? -11.085 11.004 -29.527 1.00 29.69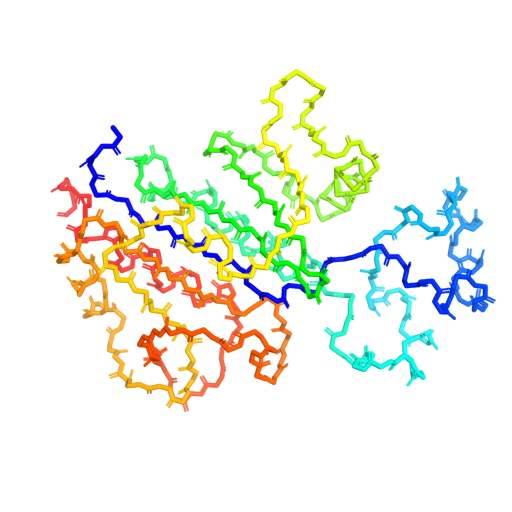 91 VAL A O 1
ATOM 743 N N . HIS A 1 92 ? -11.688 10.404 -31.610 1.00 23.42 92 HIS A N 1
ATOM 744 C CA . HIS A 1 92 ? -10.341 10.213 -32.104 1.00 23.75 92 HIS A CA 1
ATOM 745 C C . HIS A 1 92 ? -10.117 11.193 -33.256 1.00 22.26 92 HIS A C 1
ATOM 746 O O . HIS A 1 92 ? -10.906 11.247 -34.205 1.00 21.54 92 HIS A O 1
ATOM 753 N N . THR A 1 93 ? -9.019 11.931 -33.162 1.00 21.06 93 THR A N 1
ATOM 754 C CA . THR A 1 93 ? -8.751 12.974 -34.127 1.00 22.66 93 THR A CA 1
ATOM 755 C C . THR A 1 93 ? -7.777 12.449 -35.166 1.00 23.47 93 THR A C 1
ATOM 756 O O . THR A 1 93 ? -7.122 11.444 -34.923 1.00 24.44 93 THR A O 1
ATOM 760 N N . ARG A 1 94 ? -7.679 13.199 -36.272 1.00 24.70 94 ARG A N 1
ATOM 761 C CA . ARG A 1 94 ? -6.869 12.881 -37.435 1.00 25.27 94 ARG A CA 1
ATOM 762 C C . ARG A 1 94 ? -5.384 12.964 -37.091 1.00 25.51 94 ARG A C 1
ATOM 763 O O . ARG A 1 94 ? -4.576 12.623 -37.935 1.00 27.99 94 ARG A O 1
ATOM 771 N N . ASN A 1 95 ? -5.025 13.459 -35.895 1.00 27.13 95 ASN A N 1
ATOM 772 C CA . ASN A 1 95 ? -3.629 13.586 -35.476 1.00 27.07 95 ASN A CA 1
ATOM 773 C C . ASN A 1 95 ? -3.292 12.539 -34.412 1.00 26.13 95 ASN A C 1
ATOM 774 O O . ASN A 1 95 ? -2.238 12.621 -33.770 1.00 27.83 95 ASN A O 1
ATOM 779 N N . ASP A 1 96 ? -4.196 11.576 -34.194 1.00 23.08 96 ASP A N 1
ATOM 780 C CA . ASP A 1 96 ? -3.971 10.513 -33.236 1.00 22.90 96 ASP A CA 1
ATOM 781 C C . ASP A 1 96 ? -3.905 11.060 -31.805 1.00 23.65 96 ASP A C 1
ATOM 782 O O . ASP A 1 96 ? -3.013 10.733 -31.029 1.00 23.55 96 ASP A O 1
ATOM 787 N N . TYR A 1 97 ? -4.913 11.855 -31.452 1.00 22.58 97 TYR A N 1
ATOM 788 C CA . TYR A 1 97 ? -5.268 12.156 -30.085 1.00 23.16 97 TYR A CA 1
ATOM 789 C C . TYR A 1 97 ? -6.662 11.611 -29.815 1.00 23.91 97 TYR A C 1
ATOM 790 O O . TYR A 1 97 ? -7.502 11.493 -30.708 1.00 25.82 97 TYR A O 1
ATOM 799 N N . VAL A 1 98 ? -6.918 11.330 -28.548 1.00 23.32 98 VAL A N 1
ATOM 800 C CA . VAL A 1 98 ? -8.221 10.851 -28.169 1.00 22.96 98 VAL A CA 1
ATOM 801 C C . VAL A 1 98 ? -8.759 11.762 -27.074 1.00 23.48 98 VAL A C 1
ATOM 802 O O . VAL A 1 98 ? -8.035 12.192 -26.186 1.00 24.56 98 VAL A O 1
ATOM 806 N N . ILE A 1 99 ? -10.050 12.053 -27.171 1.00 23.65 99 ILE A N 1
ATOM 807 C CA . ILE A 1 99 ? -10.782 12.725 -26.123 1.00 24.78 99 ILE A CA 1
ATOM 808 C C . ILE A 1 99 ? -11.799 11.756 -25.541 1.00 26.96 99 ILE A C 1
ATOM 809 O O . ILE A 1 99 ? -12.648 11.228 -26.262 1.00 27.01 99 ILE A O 1
ATOM 814 N N . TYR A 1 100 ? -11.632 11.554 -24.233 1.00 28.87 100 TYR A N 1
ATOM 815 C CA . TYR A 1 100 ? -12.498 10.802 -23.359 1.00 28.15 100 TYR A CA 1
ATOM 816 C C . TYR A 1 100 ? -13.520 11.754 -22.773 1.00 28.10 100 TYR A C 1
ATOM 817 O O . TYR A 1 100 ? -13.164 12.866 -22.422 1.00 28.94 100 TYR A O 1
ATOM 826 N N . ILE A 1 101 ? -14.759 11.278 -22.636 1.00 27.94 101 ILE A N 1
ATOM 827 C CA . ILE A 1 101 ? -15.897 12.119 -22.297 1.00 28.35 101 ILE A CA 1
ATOM 828 C C . ILE A 1 101 ? -16.683 11.425 -21.191 1.00 28.00 101 ILE A C 1
ATOM 829 O O . ILE A 1 101 ? -17.182 10.315 -21.381 1.00 28.56 101 ILE A O 1
ATOM 834 N N . LYS A 1 102 ? -16.796 12.061 -20.029 1.00 28.93 102 LYS A N 1
ATOM 835 C CA . LYS A 1 102 ? -17.587 11.452 -18.972 1.00 32.46 102 LYS A CA 1
ATOM 836 C C . LYS A 1 102 ? -19.056 11.528 -19.361 1.00 31.60 102 LYS A C 1
ATOM 837 O O . LYS A 1 102 ? -19.492 12.498 -19.957 1.00 34.62 102 LYS A O 1
ATOM 843 N N . PRO A 1 103 ? -19.865 10.479 -19.130 1.00 32.30 103 PRO A N 1
ATOM 844 C CA . PRO A 1 103 ? -21.251 10.473 -19.597 1.00 34.52 103 PRO A CA 1
ATOM 845 C C . PRO A 1 103 ? -22.065 11.724 -19.254 1.00 35.69 103 PRO A C 1
ATOM 846 O O . PRO A 1 103 ? -22.909 12.146 -20.049 1.00 31.27 103 PRO A O 1
ATOM 850 N N . GLU A 1 104 ? -21.798 12.292 -18.068 1.00 35.66 104 GLU A N 1
ATOM 851 C CA . GLU A 1 104 ? -22.625 13.346 -17.507 1.00 39.77 104 GLU A CA 1
ATOM 852 C C . GLU A 1 104 ? -22.255 14.696 -18.121 1.00 36.66 104 GLU A C 1
ATOM 853 O O . GLU A 1 104 ? -22.840 15.701 -17.747 1.00 42.26 104 GLU A O 1
ATOM 859 N N . THR A 1 105 ? -21.285 14.728 -19.030 1.00 33.34 105 THR A N 1
ATOM 860 C CA . THR A 1 105 ? -20.812 15.975 -19.625 1.00 34.58 105 THR A CA 1
ATOM 861 C C . THR A 1 105 ? -21.939 16.757 -20.334 1.00 36.49 105 THR A C 1
ATOM 862 O O . THR A 1 105 ? -22.647 16.235 -21.187 1.00 32.59 105 THR A O 1
ATOM 866 N N . ARG A 1 106 ? -22.052 18.059 -20.066 1.00 39.84 106 ARG A N 1
ATOM 867 C CA . ARG A 1 106 ? -23.011 18.875 -20.797 1.00 43.35 106 ARG A CA 1
ATOM 868 C C . ARG A 1 106 ? -22.252 19.788 -21.746 1.00 37.21 106 ARG A C 1
ATOM 869 O O . ARG A 1 106 ? -21.848 20.867 -21.347 1.00 36.36 106 ARG A O 1
ATOM 877 N N . LEU A 1 107 ? -22.134 19.376 -23.011 1.00 38.87 107 LEU A N 1
ATOM 878 C CA . LEU A 1 107 ? -21.491 20.182 -24.036 1.00 37.81 107 LEU A CA 1
ATOM 879 C C . LEU A 1 107 ? -22.270 21.477 -24.235 1.00 34.88 107 LEU A C 1
ATOM 880 O O . LEU A 1 107 ? -23.507 21.456 -24.297 1.00 33.68 107 LEU A O 1
ATOM 885 N N . PRO A 1 108 ? -21.582 22.625 -24.426 1.00 30.09 108 PRO A N 1
ATOM 886 C CA . PRO A 1 108 ? -22.254 23.835 -24.893 1.00 28.38 108 PRO A CA 1
ATOM 887 C C . PRO A 1 108 ? -23.101 23.502 -26.113 1.00 29.15 108 PRO A C 1
ATOM 888 O O . PRO A 1 108 ? -22.632 22.864 -27.054 1.00 26.68 108 PRO A O 1
ATOM 892 N N . ARG A 1 109 ? -24.373 23.895 -26.071 1.00 32.81 109 ARG A N 1
ATOM 893 C CA . ARG A 1 109 ? -25.257 23.778 -27.217 1.00 32.24 109 ARG A CA 1
ATOM 894 C C . ARG A 1 109 ? -24.772 24.723 -28.313 1.00 31.30 109 ARG A C 1
ATOM 895 O O . ARG A 1 109 ? -24.953 24.470 -29.505 1.00 31.39 109 ARG A O 1
ATOM 903 N N . ASN A 1 110 ? -24.149 25.826 -27.894 1.00 30.02 110 ASN A N 1
ATOM 904 C CA . ASN A 1 110 ? -23.764 26.864 -28.824 1.00 29.80 110 ASN A CA 1
ATOM 905 C C . ASN A 1 110 ? -22.378 26.596 -29.393 1.00 31.36 110 ASN A C 1
ATOM 906 O O . ASN A 1 110 ? -21.432 26.452 -28.633 1.00 30.40 110 ASN A O 1
ATOM 911 N N . TYR A 1 111 ? -22.258 26.643 -30.728 1.00 29.55 111 TYR A N 1
ATOM 912 C CA . TYR A 1 111 ? -21.050 26.219 -31.406 1.00 28.38 111 TYR A CA 1
ATOM 913 C C . TYR A 1 111 ? -19.812 26.994 -30.943 1.00 28.23 111 TYR A C 1
ATOM 914 O O . TYR A 1 111 ? -18.732 26.423 -30.809 1.00 25.76 111 TYR A O 1
ATOM 923 N N . ASN A 1 112 ? -19.956 28.299 -30.753 1.00 28.16 112 ASN A N 1
ATOM 924 C CA . ASN A 1 112 ? -18.806 29.131 -30.459 1.00 29.60 112 ASN A CA 1
ATOM 925 C C . ASN A 1 112 ? -18.364 28.874 -29.024 1.00 30.31 112 ASN A C 1
ATOM 926 O O . ASN A 1 112 ? -17.178 29.025 -28.758 1.00 32.28 112 ASN A O 1
ATOM 931 N N . ARG A 1 113 ? -19.278 28.462 -28.123 1.00 31.74 113 ARG A N 1
ATOM 932 C CA . ARG A 1 113 ? -18.883 28.092 -26.767 1.00 36.17 113 ARG A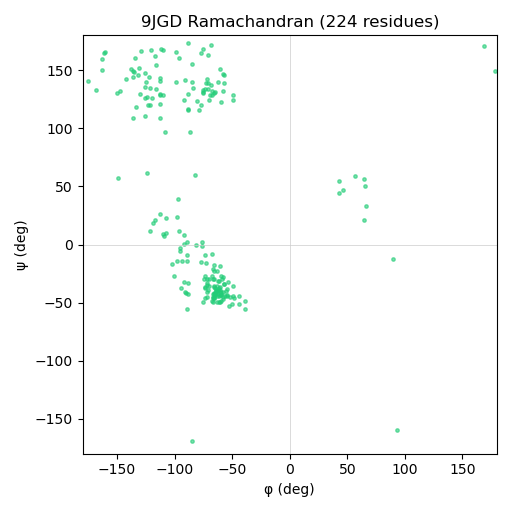 CA 1
ATOM 933 C C . ARG A 1 113 ? -18.176 26.733 -26.791 1.00 33.11 113 ARG A C 1
ATOM 934 O O . ARG A 1 113 ? -17.204 26.518 -26.061 1.00 32.05 113 ARG A O 1
ATOM 942 N N . PHE A 1 114 ? -18.650 25.837 -27.654 1.00 28.51 114 PHE A N 1
ATOM 943 C CA . PHE A 1 114 ? -18.014 24.552 -27.839 1.00 28.02 114 PHE A CA 1
ATOM 944 C C . PHE A 1 114 ? -16.580 24.757 -28.311 1.00 27.68 114 PHE A C 1
ATOM 945 O O . PHE A 1 114 ? -15.699 24.075 -27.821 1.00 25.53 114 PHE A O 1
ATOM 953 N N . ILE A 1 115 ? -16.378 25.695 -29.256 1.00 27.27 115 ILE A N 1
ATOM 954 C CA . ILE A 1 115 ? -15.070 26.009 -29.793 1.00 27.23 115 ILE A CA 1
ATOM 955 C C . ILE A 1 115 ? -14.163 26.491 -28.674 1.00 28.07 115 ILE A C 1
ATOM 956 O O . ILE A 1 115 ? -13.044 25.971 -28.538 1.00 27.25 115 ILE A O 1
ATOM 961 N N . GLY A 1 116 ? -14.678 27.453 -27.893 1.00 28.72 116 GLY A N 1
ATOM 962 C CA . GLY A 1 116 ? -14.028 27.986 -26.702 1.00 29.13 116 GLY A CA 1
ATOM 963 C C . GLY A 1 116 ? -13.557 26.870 -25.776 1.00 30.83 116 GLY A C 1
ATOM 964 O O . GLY A 1 116 ? -12.417 26.861 -25.306 1.00 32.76 116 GLY A O 1
ATOM 965 N N . LEU A 1 117 ? -14.435 25.881 -25.592 1.00 29.72 117 LEU A N 1
ATOM 966 C CA . LEU A 1 117 ? -14.184 24.778 -24.688 1.00 29.88 117 LEU A CA 1
ATOM 967 C C . LEU A 1 117 ? -13.103 23.864 -25.247 1.00 30.00 117 LEU A C 1
ATOM 968 O O . LEU A 1 117 ? -12.269 23.374 -24.470 1.00 32.89 117 LEU A O 1
ATOM 973 N N . MET A 1 118 ? -13.129 23.635 -26.572 1.00 28.45 118 MET A N 1
ATOM 974 C CA . MET A 1 118 ? -12.105 22.823 -27.223 1.00 29.51 118 MET A CA 1
ATOM 975 C C . MET A 1 118 ? -10.735 23.500 -27.155 1.00 29.84 118 MET A C 1
ATOM 976 O O . MET A 1 118 ? -9.722 22.815 -27.058 1.00 27.97 118 MET A O 1
ATOM 981 N N . GLU A 1 119 ? -10.697 24.832 -27.259 1.00 29.54 119 GLU A N 1
ATOM 982 C CA . GLU A 1 119 ? -9.426 25.533 -27.180 1.00 34.12 119 GLU A CA 1
ATOM 983 C C . GLU A 1 119 ? -8.817 25.298 -25.796 1.00 35.79 119 GLU A C 1
ATOM 984 O O . GLU A 1 119 ? -7.606 25.098 -25.673 1.00 35.66 119 GLU A O 1
ATOM 990 N N . ASN A 1 120 ? -9.671 25.329 -24.768 1.00 37.67 120 ASN A N 1
ATOM 991 C CA . ASN A 1 120 ? -9.243 25.084 -23.405 1.00 40.41 120 ASN A CA 1
ATOM 992 C C . ASN A 1 120 ? -8.790 23.632 -23.266 1.00 36.47 120 ASN A C 1
ATOM 993 O O . ASN A 1 120 ? -7.773 23.398 -22.621 1.00 34.35 120 ASN A O 1
ATOM 998 N N . LEU A 1 121 ? -9.563 22.675 -23.804 1.00 31.11 121 LEU A N 1
ATOM 999 C CA . LEU A 1 121 ? -9.195 21.275 -23.655 1.00 31.76 121 LEU A CA 1
ATOM 1000 C C . LEU A 1 121 ? -7.816 21.002 -24.280 1.00 32.52 121 LEU A C 1
ATOM 1001 O O . LEU A 1 121 ? -6.943 20.378 -23.654 1.00 34.14 121 LEU A O 1
ATOM 1006 N N . PHE A 1 122 ? -7.559 21.568 -25.469 1.00 31.96 122 PHE A N 1
ATOM 1007 C CA . PHE A 1 122 ? -6.298 21.349 -26.161 1.00 32.19 122 PHE A CA 1
ATOM 1008 C C . PHE A 1 122 ? -5.129 21.954 -25.381 1.00 36.39 122 PHE A C 1
ATOM 1009 O O . PHE A 1 122 ? -4.048 21.378 -25.350 1.00 38.62 122 PHE A O 1
ATOM 1017 N N . GLU A 1 123 ? -5.371 23.090 -24.730 1.00 38.55 123 GLU A N 1
ATOM 1018 C CA . GLU A 1 123 ? -4.371 23.808 -23.971 1.00 42.51 123 GLU A CA 1
ATOM 1019 C C . GLU A 1 123 ? -4.046 23.093 -22.656 1.00 42.98 123 GLU A C 1
ATOM 1020 O O . GLU A 1 123 ? -2.882 22.959 -22.293 1.00 43.43 123 GLU A O 1
ATOM 1026 N N . LYS A 1 124 ? -5.053 22.656 -21.906 1.00 40.99 124 LYS A N 1
ATOM 1027 C CA . LYS A 1 124 ? -4.793 22.179 -20.559 1.00 42.39 124 LYS A CA 1
ATOM 1028 C C . LYS A 1 124 ? -4.795 20.660 -20.514 1.00 39.58 124 LYS A C 1
ATOM 1029 O O . LYS A 1 124 ? -4.351 20.100 -19.534 1.00 41.69 124 LYS A O 1
ATOM 1035 N N . GLY A 1 125 ? -5.352 20.002 -21.533 1.00 36.26 125 GLY A N 1
ATOM 1036 C CA . GLY A 1 125 ? -5.354 18.557 -21.589 1.00 36.21 125 GLY A CA 1
ATOM 1037 C C . GLY A 1 125 ? -6.571 17.928 -20.911 1.00 37.14 125 GLY A C 1
ATOM 1038 O O . GLY A 1 125 ? -6.831 16.740 -21.122 1.00 33.40 125 GLY A O 1
ATOM 1039 N N . ALA A 1 126 ? -7.336 18.725 -20.145 1.00 37.17 126 ALA A N 1
ATOM 1040 C CA . ALA A 1 126 ? -8.448 18.198 -19.366 1.00 39.21 126 ALA A CA 1
ATOM 1041 C C . ALA A 1 126 ? -9.285 19.356 -18.836 1.00 41.00 126 ALA A C 1
ATOM 1042 O O . ALA A 1 126 ? -8.716 20.294 -18.286 1.00 42.25 126 ALA A O 1
ATOM 1044 N N . VAL A 1 127 ? -10.619 19.279 -18.984 1.00 41.77 127 VAL A N 1
ATOM 1045 C CA . VAL A 1 127 ? -11.482 20.348 -18.496 1.00 45.33 127 VAL A CA 1
ATOM 1046 C C . VAL A 1 127 ? -12.685 19.762 -17.750 1.00 48.61 127 VAL A C 1
ATOM 1047 O O . VAL A 1 127 ? -13.111 18.657 -18.022 1.00 43.18 127 VAL A O 1
ATOM 1051 N N . PRO A 1 128 ? -13.237 20.446 -16.723 1.00 56.11 128 PRO A N 1
ATOM 1052 C CA . PRO A 1 128 ? -12.487 21.422 -15.931 1.00 60.27 128 PRO A CA 1
ATOM 1053 C C . PRO A 1 128 ? -11.378 20.837 -15.055 1.00 63.26 128 PRO A C 1
ATOM 1054 O O . PRO A 1 128 ? -11.235 19.628 -14.893 1.00 59.74 128 PRO A O 1
ATOM 1058 N N . GLU A 1 129 ? -10.595 21.741 -14.475 1.00 73.15 129 GLU A N 1
ATOM 1059 C CA . GLU A 1 129 ? -9.383 21.386 -13.760 1.00 84.70 129 GLU A CA 1
ATOM 1060 C C . GLU A 1 129 ? -9.520 20.099 -12.933 1.00 83.63 129 GLU A C 1
ATOM 1061 O O . GLU A 1 129 ? -8.669 19.215 -13.029 1.00 75.05 129 GLU A O 1
ATOM 1067 N N . ASP A 1 130 ? -10.601 19.981 -12.142 1.00 85.36 130 ASP A N 1
ATOM 1068 C CA . ASP A 1 130 ? -10.774 18.856 -11.229 1.00 86.56 130 ASP A CA 1
ATOM 1069 C C . ASP A 1 130 ? -11.498 17.679 -11.881 1.00 82.10 130 ASP A C 1
ATOM 1070 O O . ASP A 1 130 ? -10.993 16.557 -11.846 1.00 77.89 130 ASP A O 1
ATOM 1075 N N . LEU A 1 131 ? -12.694 17.940 -12.431 1.00 79.66 131 LEU A N 1
ATOM 1076 C CA . LEU A 1 131 ? -13.614 16.907 -12.902 1.00 73.76 131 LEU A CA 1
ATOM 1077 C C . LEU A 1 131 ? -12.991 16.058 -14.010 1.00 70.74 131 LEU A C 1
ATOM 1078 O O . LEU A 1 131 ? -13.282 14.859 -14.134 1.00 63.89 131 LEU A O 1
ATOM 1083 N N . GLU A 1 132 ? -12.193 16.717 -14.859 1.00 66.38 132 GLU A N 1
ATOM 1084 C CA . GLU A 1 132 ? -11.743 16.132 -16.105 1.00 60.01 132 GLU A CA 1
ATOM 1085 C C . GLU A 1 132 ? -12.927 15.410 -16.745 1.00 57.76 132 GLU A C 1
ATOM 1086 O O . GLU A 1 132 ? -12.812 14.212 -17.043 1.00 61.92 132 GLU A O 1
ATOM 1092 N N . LEU A 1 133 ? -14.047 16.145 -16.935 1.00 43.99 133 LEU A N 1
ATOM 1093 C CA . LEU A 1 133 ? -15.158 15.636 -17.727 1.00 41.38 133 LEU A CA 1
ATOM 1094 C C . LEU A 1 133 ? -14.709 15.348 -19.163 1.00 37.46 133 LEU A C 1
ATOM 1095 O O . LEU A 1 133 ? -15.198 14.394 -19.782 1.00 33.27 133 LEU A O 1
ATOM 1100 N N . LEU A 1 134 ? -13.848 16.232 -19.697 1.00 33.18 134 LEU A N 1
ATOM 1101 C CA . LEU A 1 134 ? -13.122 15.998 -20.927 1.00 32.27 134 LEU A CA 1
ATOM 1102 C C . LEU A 1 134 ? -11.636 15.855 -20.608 1.00 32.72 134 LEU A C 1
ATOM 1103 O O . LEU A 1 134 ? -11.089 16.592 -19.793 1.00 34.98 134 LEU A O 1
ATOM 1108 N N . ARG A 1 135 ? -10.994 14.921 -21.303 1.00 32.54 135 ARG A N 1
ATOM 1109 C CA . ARG A 1 135 ? -9.613 14.519 -21.072 1.00 35.09 135 ARG A CA 1
ATOM 1110 C C . ARG A 1 135 ? -9.056 14.073 -22.414 1.00 31.09 135 ARG A C 1
ATOM 1111 O O . ARG A 1 135 ? -9.689 13.270 -23.061 1.00 29.67 135 ARG A O 1
ATOM 1119 N N . MET A 1 136 ? -7.885 14.583 -22.795 1.00 30.50 136 MET A N 1
ATOM 1120 C CA . MET A 1 136 ? -7.281 14.351 -24.100 1.00 31.35 136 MET A CA 1
ATOM 1121 C C . MET A 1 136 ? -5.893 13.716 -23.958 1.00 29.97 136 MET A C 1
ATOM 1122 O O . MET A 1 136 ? -5.147 14.050 -23.074 1.00 28.89 136 MET A O 1
ATOM 1127 N N . GLU A 1 137 ? -5.504 12.818 -24.850 1.00 29.11 137 GLU A N 1
ATOM 1128 C CA . GLU A 1 137 ? -4.131 12.394 -24.835 1.00 30.60 137 GLU A CA 1
ATOM 1129 C C . GLU A 1 137 ? -3.787 11.768 -26.171 1.00 28.44 137 GLU A C 1
ATOM 1130 O O . GLU A 1 137 ? -4.670 11.476 -26.963 1.00 26.62 137 GLU A O 1
ATOM 1136 N N . LYS A 1 138 ? -2.479 11.607 -26.387 1.00 27.47 138 LYS A N 1
ATOM 1137 C CA . LYS A 1 138 ? -1.948 11.050 -27.607 1.00 27.15 138 LYS A CA 1
ATOM 1138 C C . LYS A 1 138 ? -2.356 9.591 -27.663 1.00 26.88 138 LYS A C 1
ATOM 1139 O O . LYS A 1 138 ? -2.111 8.858 -26.710 1.00 27.16 138 LYS A O 1
ATOM 1145 N N . LYS A 1 139 ? -2.877 9.143 -28.801 1.00 27.35 139 LYS A N 1
ATOM 1146 C CA . LYS A 1 139 ? -3.341 7.771 -28.871 1.00 28.33 139 LYS A CA 1
ATOM 1147 C C . LYS A 1 139 ? -3.799 7.428 -30.281 1.00 26.57 139 LYS A C 1
ATOM 1148 O O . LYS A 1 139 ? -4.484 8.214 -30.924 1.00 25.85 139 LYS A O 1
ATOM 1154 N N . THR A 1 140 ? -3.496 6.215 -30.729 1.00 26.48 140 THR A N 1
ATOM 1155 C CA . THR A 1 140 ? -3.979 5.783 -32.027 1.00 25.52 140 THR A CA 1
ATOM 1156 C C . THR A 1 140 ? -5.353 5.159 -31.808 1.00 24.71 140 THR A C 1
ATOM 1157 O O . THR A 1 140 ? -5.788 4.970 -30.664 1.00 27.04 140 THR A O 1
ATOM 1161 N N . LEU A 1 141 ? -6.026 4.822 -32.922 1.00 23.09 141 LEU A N 1
ATOM 1162 C CA . LEU A 1 141 ? -7.347 4.220 -32.841 1.00 21.82 141 LEU A CA 1
ATOM 1163 C C . LEU A 1 141 ? -7.240 2.827 -32.216 1.00 22.98 141 LEU A C 1
ATOM 1164 O O . LEU A 1 141 ? -8.052 2.467 -31.365 1.00 22.71 141 LEU A O 1
ATOM 1169 N N . ASN A 1 142 ? -6.218 2.055 -32.631 1.00 24.07 142 ASN A N 1
ATOM 1170 C CA . ASN A 1 142 ? -5.996 0.710 -32.133 1.00 23.32 142 ASN A CA 1
ATOM 1171 C C . ASN A 1 142 ? -5.664 0.737 -30.653 1.00 23.50 142 ASN A C 1
ATOM 1172 O O . ASN A 1 142 ? -6.135 -0.104 -29.911 1.00 24.00 142 ASN A O 1
ATOM 1177 N N . GLU A 1 143 ? -4.904 1.733 -30.205 1.00 24.10 143 GLU A N 1
ATOM 1178 C CA . GLU A 1 143 ? -4.551 1.853 -28.788 1.00 24.79 143 GLU A CA 1
ATOM 1179 C C . GLU A 1 143 ? -5.839 2.084 -27.994 1.00 24.78 143 GLU A C 1
ATOM 1180 O O . GLU A 1 143 ? -6.000 1.538 -26.903 1.00 23.96 143 GLU A O 1
ATOM 1186 N N . LEU A 1 144 ? -6.755 2.886 -28.565 1.00 23.50 144 LEU A N 1
ATOM 1187 C CA . LEU A 1 144 ? -8.016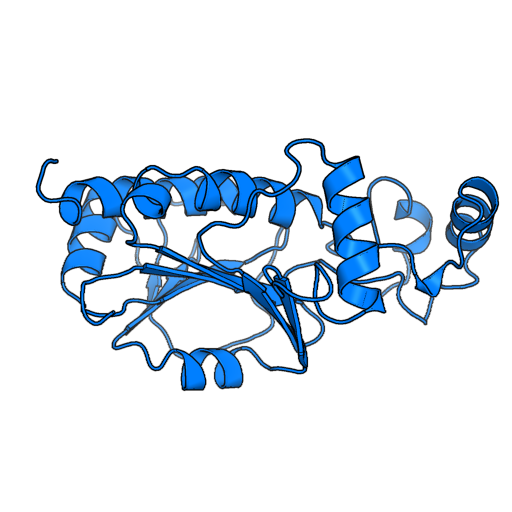 3.189 -27.910 1.00 23.28 144 LEU A CA 1
ATOM 1188 C C . LEU A 1 144 ? -8.889 1.930 -27.824 1.00 23.54 144 LEU A C 1
ATOM 1189 O O . LEU A 1 144 ? -9.379 1.562 -26.754 1.00 26.14 144 LEU A O 1
ATOM 1194 N N . ILE A 1 145 ? -9.023 1.237 -28.942 1.00 22.96 145 ILE A N 1
ATOM 1195 C CA . ILE A 1 145 ? -9.766 -0.005 -28.997 1.00 23.21 145 ILE A CA 1
ATOM 1196 C C . ILE A 1 145 ? -9.210 -1.023 -28.000 1.00 23.69 145 ILE A C 1
ATOM 1197 O O . ILE A 1 145 ? -9.978 -1.769 -27.443 1.00 23.78 145 ILE A O 1
ATOM 1202 N N . GLU A 1 146 ? -7.905 -1.035 -27.747 1.00 25.38 146 GLU A N 1
ATOM 1203 C CA . GLU A 1 146 ? -7.269 -1.981 -26.833 1.00 28.51 146 GLU A CA 1
ATOM 1204 C C . GLU A 1 146 ? -7.757 -1.764 -25.400 1.00 28.91 146 GLU A C 1
ATOM 1205 O O . GLU A 1 146 ? -7.964 -2.706 -24.641 1.00 26.73 146 GLU A O 1
ATOM 1211 N N . GLU A 1 147 ? -7.835 -0.488 -25.031 1.00 29.64 147 GLU A N 1
ATOM 1212 C CA . GLU A 1 147 ? -8.360 -0.064 -23.757 1.00 31.91 147 GLU A CA 1
ATOM 1213 C C . GLU A 1 147 ? -9.819 -0.429 -23.598 1.00 27.69 147 GLU A C 1
ATOM 1214 O O . GLU A 1 147 ? -10.241 -0.820 -22.528 1.00 29.13 147 GLU A O 1
ATOM 1220 N N . ILE A 1 148 ? -10.628 -0.100 -24.595 1.00 25.67 148 ILE A N 1
ATOM 1221 C CA . ILE A 1 148 ? -12.053 -0.374 -24.491 1.00 26.11 148 ILE A CA 1
ATOM 1222 C C . ILE A 1 148 ? -12.252 -1.877 -24.308 1.00 27.18 148 ILE A C 1
ATOM 1223 O O . ILE A 1 148 ? -13.067 -2.313 -23.506 1.00 26.85 148 ILE A O 1
ATOM 1228 N N . ASN A 1 149 ? -11.462 -2.662 -25.047 1.00 27.22 149 ASN A N 1
ATOM 1229 C CA . ASN A 1 149 ? -11.517 -4.103 -24.951 1.00 27.65 149 ASN A CA 1
ATOM 1230 C C . ASN A 1 149 ? -12.939 -4.545 -25.237 1.00 26.53 149 ASN A C 1
ATOM 1231 O O . ASN A 1 149 ? -13.519 -5.235 -24.423 1.00 26.14 149 ASN A O 1
ATOM 1236 N N . PRO A 1 150 ? -13.481 -4.222 -26.440 1.00 26.93 150 PRO A N 1
ATOM 1237 C CA . PRO A 1 150 ? -14.835 -4.610 -26.838 1.00 26.60 150 PRO A CA 1
ATOM 1238 C C . PRO A 1 150 ? -14.891 -6.089 -27.242 1.00 29.34 150 PRO A C 1
ATOM 1239 O O . PRO A 1 150 ? -13.847 -6.694 -27.486 1.00 28.23 150 PRO A O 1
ATOM 1243 N N . ASP A 1 151 ? -16.111 -6.660 -27.318 1.00 29.50 151 ASP A N 1
ATOM 1244 C CA . ASP A 1 151 ? -16.282 -8.005 -27.831 1.00 30.35 151 ASP A CA 1
ATOM 1245 C C . ASP A 1 151 ? -16.643 -7.939 -29.311 1.00 29.03 151 ASP A C 1
ATOM 1246 O O . ASP A 1 151 ? -16.712 -8.967 -29.973 1.00 30.59 151 ASP A O 1
ATOM 1251 N N . VAL A 1 152 ? -16.847 -6.741 -29.855 1.00 26.72 152 VAL A N 1
ATOM 1252 C CA . VAL A 1 152 ? -16.994 -6.650 -31.299 1.00 27.16 152 VAL A CA 1
ATOM 1253 C C . VAL A 1 152 ? -16.795 -5.198 -31.721 1.00 24.64 152 VAL A C 1
ATOM 1254 O O . VAL A 1 152 ? -17.096 -4.297 -30.971 1.00 24.38 152 VAL A O 1
ATOM 1258 N N . VAL A 1 153 ? -16.303 -4.999 -32.936 1.00 23.93 153 VAL A N 1
ATOM 1259 C CA . VAL A 1 153 ? -16.071 -3.689 -33.477 1.00 23.92 153 VAL A CA 1
ATOM 1260 C C . VAL A 1 153 ? -16.792 -3.588 -34.812 1.00 24.04 153 VAL A C 1
ATOM 1261 O O . VAL A 1 153 ? -16.611 -4.409 -35.705 1.00 23.76 153 VAL A O 1
ATOM 1265 N N . PHE A 1 154 ? -17.629 -2.561 -34.932 1.00 23.70 154 PHE A N 1
ATOM 1266 C CA . PHE A 1 154 ? -18.297 -2.292 -36.183 1.00 23.03 154 PHE A CA 1
ATOM 1267 C C . PHE A 1 154 ? -17.752 -0.988 -36.702 1.00 22.81 154 PHE A C 1
ATOM 1268 O O . PHE A 1 154 ? -17.527 -0.073 -35.936 1.00 23.40 154 PHE A O 1
ATOM 1276 N N . ILE A 1 155 ? -17.597 -0.903 -38.009 1.00 24.62 155 ILE A N 1
ATOM 1277 C CA . ILE A 1 155 ? -17.183 0.329 -38.631 1.00 24.59 155 ILE A CA 1
ATOM 1278 C C . ILE A 1 155 ? -18.253 0.740 -39.635 1.00 24.34 155 ILE A C 1
ATOM 1279 O O . ILE A 1 155 ? -18.539 0.008 -40.590 1.00 23.03 155 ILE A O 1
ATOM 1284 N N . MET A 1 156 ? -18.815 1.930 -39.407 1.00 22.77 156 MET A N 1
ATOM 1285 C CA . MET A 1 156 ? -19.879 2.413 -40.245 1.00 23.68 156 MET A CA 1
ATOM 1286 C C . MET A 1 156 ? -19.266 2.922 -41.557 1.00 24.77 156 MET A C 1
ATOM 1287 O O . MET A 1 156 ? -18.398 3.793 -41.567 1.00 24.76 156 MET A O 1
ATOM 1292 N N . HIS A 1 157 ? -19.703 2.304 -42.662 1.00 25.29 157 HIS A N 1
ATOM 1293 C CA . HIS A 1 157 ? -19.157 2.591 -43.970 1.00 29.18 157 HIS A CA 1
ATOM 1294 C C . HIS A 1 157 ? -20.294 2.427 -44.961 1.00 27.61 157 HIS A C 1
ATOM 1295 O O . HIS A 1 157 ? -21.008 1.419 -44.942 1.00 26.90 157 HIS A O 1
ATOM 1302 N N . GLU A 1 158 ? -20.437 3.411 -45.844 1.00 28.51 158 GLU A N 1
ATOM 1303 C CA . GLU A 1 158 ? -21.482 3.357 -46.852 1.00 30.33 158 GLU A CA 1
ATOM 1304 C C . GLU A 1 158 ? -21.356 2.109 -47.736 1.00 30.29 158 GLU A C 1
ATOM 1305 O O . GLU A 1 158 ? -22.354 1.559 -48.191 1.00 30.39 158 GLU A O 1
ATOM 1311 N N . GLU A 1 159 ? -20.126 1.633 -47.925 1.00 30.50 159 GLU A N 1
ATOM 1312 C CA . GLU A 1 159 ? -19.846 0.495 -48.777 1.00 33.48 159 GLU A CA 1
ATOM 1313 C C . GLU A 1 159 ? -19.743 -0.813 -47.982 1.00 30.33 159 GLU A C 1
ATOM 1314 O O . GLU A 1 159 ? -19.381 -1.832 -48.522 1.00 32.37 159 GLU A O 1
ATOM 1320 N N . GLY A 1 160 ? -20.119 -0.857 -46.714 1.00 30.45 160 GLY A N 1
ATOM 1321 C CA . GLY A 1 160 ? -20.088 -2.131 -46.002 1.00 31.64 160 GLY A CA 1
ATOM 1322 C C . GLY A 1 160 ? -21.346 -2.963 -46.212 1.00 32.21 160 GLY A C 1
ATOM 1323 O O . GLY A 1 160 ? -22.197 -2.600 -47.008 1.00 32.10 160 GLY A O 1
ATOM 1324 N N . GLU A 1 161 ? -21.495 -4.037 -45.429 1.00 34.82 161 GLU A N 1
ATOM 1325 C CA . GLU A 1 161 ? -22.674 -4.903 -45.464 1.00 36.98 161 GLU A CA 1
ATOM 1326 C C . GLU A 1 161 ? -23.923 -4.093 -45.132 1.00 34.68 161 GLU A C 1
ATOM 1327 O O . GLU A 1 161 ? -23.952 -3.488 -44.074 1.00 33.66 161 GLU A O 1
ATOM 1333 N N . LEU A 1 162 ? -24.930 -4.060 -46.025 1.00 35.74 162 LEU A N 1
ATOM 1334 C CA . LEU A 1 162 ? -26.095 -3.212 -45.820 1.00 35.26 162 LEU A CA 1
ATOM 1335 C C . LEU A 1 162 ? -27.016 -3.813 -44.760 1.00 36.90 162 LEU A C 1
ATOM 1336 O O . LEU A 1 162 ? -27.471 -4.945 -44.887 1.00 38.25 162 LEU A O 1
ATOM 1341 N N . MET A 1 163 ? -27.406 -2.985 -43.793 1.00 38.20 163 MET A N 1
ATOM 1342 C CA . MET A 1 163 ? -28.381 -3.389 -42.794 1.00 41.44 163 MET A CA 1
ATOM 1343 C C . MET A 1 163 ? -29.484 -2.342 -42.616 1.00 43.65 163 MET A C 1
ATOM 1344 O O . MET A 1 163 ? -29.290 -1.126 -42.762 1.00 38.92 163 MET A O 1
ATOM 1349 N N . ILE A 1 164 ? -30.685 -2.872 -42.346 1.00 45.89 164 ILE A N 1
ATOM 1350 C CA . ILE A 1 164 ? -31.795 -2.068 -41.881 1.00 45.13 164 ILE A CA 1
ATOM 1351 C C . ILE A 1 164 ? -31.400 -1.598 -40.489 1.00 40.64 164 ILE A C 1
ATOM 1352 O O . ILE A 1 164 ? -30.976 -2.401 -39.669 1.00 39.23 164 ILE A O 1
ATOM 1357 N N . PRO A 1 165 ? -31.482 -0.291 -40.188 1.00 35.50 165 PRO A N 1
ATOM 1358 C CA . PRO A 1 165 ? -31.086 0.201 -38.875 1.00 33.19 165 PRO A CA 1
ATOM 1359 C C . PRO A 1 165 ? -31.737 -0.536 -37.708 1.00 36.35 165 PRO A C 1
ATOM 1360 O O . PRO A 1 165 ? -31.051 -0.868 -36.747 1.00 36.97 165 PRO A O 1
ATOM 1364 N N . LYS A 1 166 ? -33.054 -0.782 -37.790 1.00 38.54 166 LYS A N 1
ATOM 1365 C CA . LYS A 1 166 ? -33.739 -1.615 -36.813 1.00 41.96 166 LYS A CA 1
ATOM 1366 C C . LYS A 1 166 ? -32.893 -2.862 -36.538 1.00 37.37 166 LYS A C 1
ATOM 1367 O O . LYS A 1 166 ? -32.608 -3.220 -35.404 1.00 36.46 166 LYS A O 1
ATOM 1373 N N . ASN A 1 167 ? -32.490 -3.535 -37.608 1.00 36.27 167 ASN A N 1
ATOM 1374 C CA . ASN A 1 167 ? -31.828 -4.814 -37.507 1.00 35.71 167 ASN A CA 1
ATOM 1375 C C . ASN A 1 167 ? -30.420 -4.628 -36.968 1.00 33.84 167 ASN A C 1
ATOM 1376 O O . ASN A 1 167 ? -29.901 -5.511 -36.311 1.00 32.96 167 ASN A O 1
ATOM 1381 N N . PHE A 1 168 ? -29.797 -3.475 -37.234 1.00 32.14 168 PHE A N 1
ATOM 1382 C CA . PHE A 1 168 ? -28.462 -3.269 -36.721 1.00 30.58 168 PHE A CA 1
ATOM 1383 C C . PHE A 1 168 ? -28.509 -3.095 -35.214 1.00 31.53 168 PHE A C 1
ATOM 1384 O O . PHE A 1 168 ? -27.628 -3.618 -34.519 1.00 31.34 168 PHE A O 1
ATOM 1392 N N . GLY A 1 169 ? -29.580 -2.445 -34.728 1.00 31.08 169 GLY A N 1
ATOM 1393 C CA . GLY A 1 169 ? -29.815 -2.300 -33.296 1.00 30.78 169 GLY A CA 1
ATOM 1394 C C . GLY A 1 169 ? -29.961 -3.656 -32.602 1.00 32.80 169 GLY A C 1
ATOM 1395 O O . GLY A 1 169 ? -29.441 -3.872 -31.497 1.00 31.26 169 GLY A O 1
ATOM 1396 N N . LYS A 1 170 ? -30.679 -4.558 -33.278 1.00 34.11 170 LYS A N 1
ATOM 1397 C CA . LYS A 1 170 ? -30.888 -5.888 -32.749 1.00 38.88 170 LYS A CA 1
ATOM 1398 C C . LYS A 1 170 ? -29.539 -6.575 -32.669 1.00 37.33 170 LYS A C 1
ATOM 1399 O O . LYS A 1 170 ? -29.258 -7.295 -31.720 1.00 41.31 170 LYS A O 1
ATOM 1405 N N . LEU A 1 171 ? -28.717 -6.352 -33.680 1.00 36.47 171 LEU A N 1
ATOM 1406 C CA . LEU A 1 171 ? -27.435 -7.025 -33.773 1.00 36.29 171 LEU A CA 1
ATOM 1407 C C . LEU A 1 171 ? -26.523 -6.561 -32.644 1.00 32.49 171 LEU A C 1
ATOM 1408 O O . LEU A 1 171 ? -25.915 -7.396 -31.976 1.00 33.45 171 LEU A O 1
ATOM 1413 N N . LEU A 1 172 ? -26.462 -5.243 -32.423 1.00 29.69 172 LEU A N 1
ATOM 1414 C CA . LEU A 1 172 ? -25.595 -4.679 -31.397 1.00 28.91 172 LEU A CA 1
ATOM 1415 C C . LEU A 1 172 ? -25.998 -5.209 -30.029 1.00 31.19 172 LEU A C 1
ATOM 1416 O O . LEU A 1 172 ? -25.148 -5.321 -29.140 1.00 29.24 172 LEU A O 1
ATOM 1421 N N . ASP A 1 173 ? -27.308 -5.494 -29.869 1.00 32.97 173 ASP A N 1
ATOM 1422 C CA . ASP A 1 173 ? -27.829 -5.909 -28.578 1.00 35.80 173 ASP A CA 1
ATOM 1423 C C . ASP A 1 173 ? -27.480 -7.360 -28.275 1.00 37.03 173 ASP A C 1
ATOM 1424 O O . ASP A 1 173 ? -27.789 -7.855 -27.202 1.00 38.83 173 ASP A O 1
ATOM 1429 N N . LYS A 1 174 ? -26.802 -8.033 -29.200 1.00 38.08 174 LYS A N 1
ATOM 1430 C CA . LYS A 1 174 ? -26.351 -9.383 -28.952 1.00 39.22 174 LYS A CA 1
ATOM 1431 C C . LYS A 1 174 ? -24.976 -9.378 -28.309 1.00 36.92 174 LYS A C 1
ATOM 1432 O O . LYS A 1 174 ? -24.560 -10.419 -27.864 1.00 39.49 174 LYS A O 1
ATOM 1438 N N . PHE A 1 175 ? -24.281 -8.243 -28.219 1.00 34.75 175 PHE A N 1
ATOM 1439 C CA . PHE A 1 175 ? -22.931 -8.254 -27.662 1.00 35.53 175 PHE A CA 1
ATOM 1440 C C . PHE A 1 175 ? -22.931 -7.554 -26.299 1.00 36.36 175 PHE A C 1
ATOM 1441 O O . PHE A 1 175 ? -23.917 -6.918 -25.932 1.00 38.68 175 PHE A O 1
ATOM 1449 N N . LYS A 1 176 ? -21.855 -7.697 -25.523 1.00 37.49 176 LYS A N 1
ATOM 1450 C CA . LYS A 1 176 ? -21.799 -7.090 -24.196 1.00 43.22 176 LYS A CA 1
ATOM 1451 C C . LYS A 1 176 ? -21.251 -5.670 -24.246 1.00 40.65 176 LYS A C 1
ATOM 1452 O O . LYS A 1 176 ? -21.659 -4.801 -23.472 1.00 41.66 176 LYS A O 1
ATOM 1458 N N . LYS A 1 177 ? -20.338 -5.435 -25.181 1.00 39.70 177 LYS A N 1
ATOM 1459 C CA . LYS A 1 177 ? -19.508 -4.246 -25.149 1.00 37.49 177 LYS A CA 1
ATOM 1460 C C . LYS A 1 177 ? -19.193 -3.896 -26.600 1.00 32.19 177 LYS A C 1
ATOM 1461 O O . LYS A 1 177 ? -18.032 -3.871 -26.993 1.00 29.98 177 LYS A O 1
ATOM 1467 N N . PRO A 1 178 ? -20.224 -3.681 -27.449 1.00 28.80 178 PRO A N 1
ATOM 1468 C CA . PRO A 1 178 ? -20.016 -3.395 -28.867 1.00 27.37 178 PRO A CA 1
ATOM 1469 C C . PRO A 1 178 ? -19.450 -1.994 -29.043 1.00 27.42 178 PRO A C 1
ATOM 1470 O O . PRO A 1 178 ? -19.810 -1.065 -28.311 1.00 29.02 178 PRO A O 1
ATOM 1474 N N . THR A 1 179 ? -18.549 -1.869 -30.017 1.00 25.13 179 THR A N 1
ATOM 1475 C CA . THR A 1 179 ? -17.922 -0.602 -30.326 1.00 24.10 179 THR A CA 1
ATOM 1476 C C . THR A 1 179 ? -18.361 -0.247 -31.726 1.00 23.31 179 THR A C 1
ATOM 1477 O O . THR A 1 179 ? -18.374 -1.117 -32.575 1.00 24.48 179 THR A O 1
ATOM 1481 N N . VAL A 1 180 ? -18.780 1.001 -31.927 1.00 22.51 180 VAL A N 1
ATOM 1482 C CA . VAL A 1 180 ? -19.181 1.420 -33.248 1.00 22.26 180 VAL A CA 1
ATOM 1483 C C . VAL A 1 180 ? -18.363 2.650 -33.568 1.00 22.34 180 VAL A C 1
ATOM 1484 O O . VAL A 1 180 ? -18.278 3.529 -32.716 1.00 21.81 180 VAL A O 1
ATOM 1488 N N . ILE A 1 181 ? -17.820 2.699 -34.793 1.00 22.18 181 ILE A N 1
ATOM 1489 C CA . ILE A 1 181 ? -16.912 3.761 -35.212 1.00 22.13 181 ILE A CA 1
ATOM 1490 C C . ILE A 1 181 ? -17.542 4.495 -36.404 1.00 20.81 181 ILE A C 1
ATOM 1491 O O . ILE A 1 181 ? -17.891 3.872 -37.400 1.00 18.48 181 ILE A O 1
ATOM 1496 N N . VAL A 1 182 ? -17.655 5.826 -36.276 1.00 19.31 182 VAL A N 1
ATOM 1497 C CA . VAL A 1 182 ? -18.162 6.703 -37.308 1.00 19.40 182 VAL A CA 1
ATOM 1498 C C . VAL A 1 182 ? -17.105 7.738 -37.651 1.00 19.95 182 VAL A C 1
ATOM 1499 O O . VAL A 1 182 ? -16.527 8.320 -36.740 1.00 22.04 182 VAL A O 1
ATOM 1503 N N . GLY A 1 183 ? -16.872 7.978 -38.949 1.00 20.15 183 GLY A N 1
ATOM 1504 C CA . GLY A 1 183 ? -15.879 8.953 -39.354 1.00 21.23 183 GLY A CA 1
ATOM 1505 C C . GLY A 1 183 ? -16.337 10.387 -39.047 1.00 23.01 183 GLY A C 1
ATOM 1506 O O . GLY A 1 183 ? -17.481 10.772 -39.350 1.00 21.25 183 GLY A O 1
ATOM 1507 N N . GLY A 1 184 ? -15.429 11.189 -38.464 1.00 24.38 184 GLY A N 1
ATOM 1508 C CA . GLY A 1 184 ? -15.730 12.583 -38.129 1.00 25.23 184 GLY A CA 1
ATOM 1509 C C . GLY A 1 184 ? -15.237 13.550 -39.198 1.00 26.16 184 GLY A C 1
ATOM 1510 O O . GLY A 1 184 ? -14.663 14.578 -38.906 1.00 29.92 184 GLY A O 1
ATOM 1511 N N . PHE A 1 185 ? -15.385 13.159 -40.455 1.00 35.00 185 PHE A N 1
ATOM 1512 C CA . PHE A 1 185 ? -14.869 13.906 -41.592 1.00 34.61 185 PHE A CA 1
ATOM 1513 C C . PHE A 1 185 ? -15.999 14.036 -42.615 1.00 35.35 185 PHE A C 1
ATOM 1514 O O . PHE A 1 185 ? -16.922 13.226 -42.643 1.00 37.37 185 PHE A O 1
ATOM 1522 N N . PRO A 1 186 ? -16.005 15.096 -43.440 1.00 34.34 186 PRO A N 1
ATOM 1523 C CA . PRO A 1 186 ? -17.165 15.385 -44.274 1.00 35.97 186 PRO A CA 1
ATOM 1524 C C . PRO A 1 186 ? -17.308 14.440 -45.473 1.00 37.71 186 PRO A C 1
ATOM 1525 O O . PRO A 1 186 ? -18.415 14.203 -45.929 1.00 41.51 186 PRO A O 1
ATOM 1529 N N . HIS A 1 187 ? -16.198 13.919 -46.001 1.00 39.87 187 HIS A N 1
ATOM 1530 C CA . HIS A 1 187 ? -16.237 13.000 -47.132 1.00 42.52 187 HIS A CA 1
ATOM 1531 C C . HIS A 1 187 ? -14.922 12.240 -47.221 1.00 45.05 187 HIS A C 1
ATOM 1532 O O . HIS A 1 187 ? -13.914 12.633 -46.611 1.00 47.37 187 HIS A O 1
ATOM 1539 N N . GLY A 1 188 ? -14.973 11.166 -48.014 1.00 46.12 188 GLY A N 1
ATOM 1540 C CA . GLY A 1 188 ? -13.843 10.282 -48.233 1.00 47.64 188 GLY A CA 1
ATOM 1541 C C . GLY A 1 188 ? -13.852 9.101 -47.268 1.00 48.07 188 GLY A C 1
ATOM 1542 O O . GLY A 1 188 ? -14.890 8.768 -46.684 1.00 50.49 188 GLY A O 1
ATOM 1543 N N . ASP A 1 189 ? -12.673 8.486 -47.094 1.00 49.84 189 ASP A N 1
ATOM 1544 C CA . ASP A 1 189 ? -12.571 7.234 -46.363 1.00 49.07 189 ASP A CA 1
ATOM 1545 C C . ASP A 1 189 ? -11.829 7.465 -45.061 1.00 40.41 189 ASP A C 1
ATOM 1546 O O . ASP A 1 189 ? -11.213 8.501 -44.859 1.00 36.56 189 ASP A O 1
ATOM 1551 N N . PHE A 1 190 ? -11.885 6.457 -44.200 1.00 37.34 190 PHE A N 1
ATOM 1552 C CA . PHE A 1 190 ? -11.076 6.429 -43.002 1.00 35.75 190 PHE A CA 1
ATOM 1553 C C . PHE A 1 190 ? -9.599 6.511 -43.386 1.00 36.75 190 PHE A C 1
ATOM 1554 O O . PHE A 1 190 ? -9.183 6.015 -44.431 1.00 42.50 190 PHE A O 1
ATOM 1562 N N . LYS A 1 191 ? -8.825 7.163 -42.531 1.00 37.28 191 LYS A N 1
ATOM 1563 C CA . LYS A 1 191 ? -7.375 7.110 -42.599 1.00 41.95 191 LYS A CA 1
ATOM 1564 C C . LYS A 1 191 ? -6.901 5.911 -41.770 1.00 42.32 191 LYS A C 1
ATOM 1565 O O . LYS A 1 191 ? -6.053 5.152 -42.230 1.00 46.26 191 LYS A O 1
ATOM 1571 N N . SER A 1 192 ? -7.496 5.713 -40.576 1.00 40.39 192 SER A N 1
ATOM 1572 C CA . SER A 1 192 ? -7.097 4.679 -39.630 1.00 39.62 192 SER A CA 1
ATOM 1573 C C . SER A 1 192 ? -7.800 3.363 -39.947 1.00 42.93 192 SER A C 1
ATOM 1574 O O . SER A 1 192 ? -8.934 3.176 -39.516 1.00 52.83 192 SER A O 1
ATOM 1577 N N . LYS A 1 193 ? -7.127 2.458 -40.671 1.00 44.52 193 LYS A N 1
ATOM 1578 C CA . LYS A 1 193 ? -7.658 1.125 -40.945 1.00 49.55 193 LYS A CA 1
ATOM 1579 C C . LYS A 1 193 ? -7.467 0.235 -39.720 1.00 44.27 193 LYS A C 1
ATOM 1580 O O . LYS A 1 193 ? -6.332 -0.007 -39.313 1.00 47.97 193 LYS A O 1
ATOM 1586 N N . VAL A 1 194 ? -8.572 -0.214 -39.118 1.00 37.94 194 VAL A N 1
ATOM 1587 C CA . VAL A 1 194 ? -8.529 -1.166 -38.012 1.00 35.41 194 VAL A CA 1
ATOM 1588 C C . VAL A 1 194 ? -9.478 -2.315 -38.323 1.00 34.44 194 VAL A C 1
ATOM 1589 O O . VAL A 1 194 ? -10.294 -2.240 -39.254 1.00 32.66 194 VAL A O 1
ATOM 1593 N N . ASP A 1 195 ? -9.336 -3.392 -37.538 1.00 37.33 195 ASP A N 1
ATOM 1594 C CA . ASP A 1 195 ? -10.125 -4.606 -37.733 1.00 35.23 195 ASP A CA 1
ATOM 1595 C C . ASP A 1 195 ? -11.549 -4.353 -37.265 1.00 34.69 195 ASP A C 1
ATOM 1596 O O . ASP A 1 195 ? -11.740 -3.807 -36.179 1.00 40.97 195 ASP A O 1
ATOM 1601 N N . GLY A 1 196 ? -12.522 -4.762 -38.088 1.00 33.02 196 GLY A N 1
ATOM 1602 C CA . GLY A 1 196 ? -13.920 -4.663 -37.722 1.00 31.86 196 GLY A CA 1
ATOM 1603 C C . GLY A 1 196 ? -14.864 -4.917 -38.899 1.00 31.06 196 GLY A C 1
ATOM 1604 O O . GLY A 1 196 ? -14.460 -4.955 -40.054 1.00 29.81 196 GLY A O 1
ATOM 1605 N N . VAL A 1 197 ? -16.148 -5.022 -38.580 1.00 29.82 197 VAL A N 1
ATOM 1606 C CA . VAL A 1 197 ? -17.164 -5.263 -39.575 1.00 31.58 197 VAL A CA 1
ATOM 1607 C C . VAL A 1 197 ? -17.713 -3.935 -40.080 1.00 29.33 197 VAL A C 1
ATOM 1608 O O . VAL A 1 197 ? -18.250 -3.130 -39.322 1.00 27.90 197 VAL A O 1
ATOM 1612 N N . LYS A 1 198 ? -17.628 -3.776 -41.394 1.00 30.29 198 LYS A N 1
ATOM 1613 C CA . LYS A 1 198 ? -18.125 -2.609 -42.097 1.00 31.57 198 LYS A CA 1
ATOM 1614 C C . LYS A 1 198 ? -19.622 -2.718 -42.306 1.00 29.91 198 LYS A C 1
ATOM 1615 O O . LYS A 1 198 ? -20.057 -3.648 -42.952 1.00 31.83 198 LYS A O 1
ATOM 1621 N N . ILE A 1 199 ? -20.374 -1.719 -41.824 1.00 28.75 199 ILE A N 1
ATOM 1622 C CA . ILE A 1 199 ? -21.827 -1.717 -41.920 1.00 29.21 199 ILE A CA 1
ATOM 1623 C C . ILE A 1 199 ? -22.307 -0.448 -42.620 1.00 27.55 199 ILE A C 1
ATOM 1624 O O . ILE A 1 199 ? -21.981 0.652 -42.209 1.00 24.49 199 ILE A O 1
ATOM 1629 N N . SER A 1 200 ? -23.119 -0.636 -43.661 1.00 29.06 200 SER A N 1
ATOM 1630 C CA . SER A 1 200 ? -23.846 0.440 -44.304 1.00 28.30 200 SER A CA 1
ATOM 1631 C C . SER A 1 200 ? -25.266 0.449 -43.780 1.00 28.74 200 SER A C 1
ATOM 1632 O O . SER A 1 200 ? -25.854 -0.621 -43.625 1.00 28.80 200 SER A O 1
ATOM 1635 N N . LEU A 1 201 ? -25.815 1.643 -43.543 1.00 29.17 201 LEU A N 1
ATOM 1636 C CA . LEU A 1 201 ? -27.206 1.754 -43.136 1.00 28.69 201 LEU A CA 1
ATOM 1637 C C . LEU A 1 201 ? -28.034 2.340 -44.256 1.00 28.55 201 LEU A C 1
ATOM 1638 O O . LEU A 1 201 ? -29.211 2.612 -44.054 1.00 28.58 201 LEU A O 1
ATOM 1643 N N . TYR A 1 202 ? -27.445 2.522 -45.436 1.00 30.36 202 TYR A N 1
ATOM 1644 C CA . TYR A 1 202 ? -28.163 3.174 -46.520 1.00 32.28 202 TYR A CA 1
ATOM 1645 C C . TYR A 1 202 ? -27.218 3.271 -47.692 1.00 35.35 202 TYR A C 1
ATOM 1646 O O . TYR A 1 202 ? -26.009 3.408 -47.530 1.00 34.05 202 TYR A O 1
ATOM 1655 N N . ARG A 1 203 ? -27.789 3.231 -48.878 1.00 44.35 203 ARG A N 1
ATOM 1656 C CA . ARG A 1 203 ? -26.957 2.985 -50.027 1.00 51.92 203 ARG A CA 1
ATOM 1657 C C . ARG A 1 203 ? -26.602 4.283 -50.718 1.00 44.89 203 ARG A C 1
ATOM 1658 O O . ARG A 1 203 ? -26.351 4.260 -51.918 1.00 44.98 203 ARG A O 1
ATOM 1666 N N . GLU A 1 204 ? -26.654 5.383 -49.962 1.00 40.29 204 GLU A N 1
ATOM 1667 C CA . GLU A 1 204 ? -26.048 6.653 -50.343 1.00 40.68 204 GLU A CA 1
ATOM 1668 C C . GLU A 1 204 ? -25.288 7.218 -49.139 1.00 36.74 204 GLU A C 1
ATOM 1669 O O . GLU A 1 204 ? -25.495 6.860 -47.970 1.00 32.28 204 GLU A O 1
ATOM 1675 N N . PRO A 1 205 ? -24.361 8.145 -49.376 1.00 36.47 205 PRO A N 1
ATOM 1676 C CA . PRO A 1 205 ? -23.618 8.741 -48.279 1.00 36.69 205 PRO A CA 1
ATOM 1677 C C . PRO A 1 205 ? -24.508 9.625 -47.409 1.00 35.01 205 PRO A C 1
ATOM 1678 O O . PRO A 1 205 ? -25.334 10.381 -47.901 1.00 36.15 205 PRO A O 1
ATOM 1682 N N . LEU A 1 206 ? -24.322 9.483 -46.100 1.00 32.45 206 LEU A N 1
ATOM 1683 C CA . LEU A 1 206 ? -25.014 10.272 -45.108 1.00 30.38 206 LEU A CA 1
ATOM 1684 C C . LEU A 1 206 ? -23.959 11.010 -44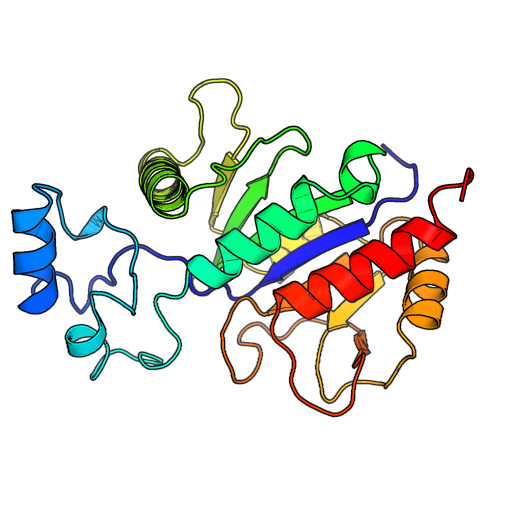.303 1.00 28.16 206 LEU A C 1
ATOM 1685 O O . LEU A 1 206 ? -22.780 10.705 -44.367 1.00 27.85 206 LEU A O 1
ATOM 1690 N N . MET A 1 207 ? -24.407 11.968 -43.522 1.00 27.13 207 MET A N 1
ATOM 1691 C CA . MET A 1 207 ? -23.517 12.710 -42.647 1.00 26.11 207 MET A CA 1
ATOM 1692 C C . MET A 1 207 ? -23.351 11.931 -41.357 1.00 24.57 207 MET A C 1
ATOM 1693 O O . MET A 1 207 ? -24.186 11.087 -40.993 1.00 24.55 207 MET A O 1
ATOM 1698 N N . ALA A 1 208 ? -22.238 12.168 -40.684 1.00 24.24 208 ALA A N 1
ATOM 1699 C CA . ALA A 1 208 ? -21.911 11.384 -39.494 1.00 23.13 208 ALA A CA 1
ATOM 1700 C C . ALA A 1 208 ? -23.032 11.422 -38.454 1.00 23.51 208 ALA A C 1
ATOM 1701 O O . ALA A 1 208 ? -23.330 10.395 -37.839 1.00 20.24 208 ALA A O 1
ATOM 1703 N N . TRP A 1 209 ? -23.672 12.594 -38.260 1.00 22.91 209 TRP A N 1
ATOM 1704 C CA . TRP A 1 209 ? -24.615 12.716 -37.145 1.00 23.08 209 TRP A CA 1
ATOM 1705 C C . TRP A 1 209 ? -25.906 11.934 -37.408 1.00 21.07 209 TRP A C 1
ATOM 1706 O O . TRP A 1 209 ? -26.516 11.407 -36.489 1.00 21.27 209 TRP A O 1
ATOM 1717 N N . THR A 1 210 ? -26.309 11.859 -38.669 1.00 21.76 210 THR A N 1
ATOM 1718 C CA . THR A 1 210 ? -27.411 11.017 -39.097 1.00 20.25 210 THR A CA 1
ATOM 1719 C C . THR A 1 210 ? -27.128 9.566 -38.730 1.00 21.43 210 THR A C 1
ATOM 1720 O O . THR A 1 210 ? -27.993 8.847 -38.217 1.00 21.95 210 THR A O 1
ATOM 1724 N N . ILE A 1 211 ? -25.894 9.115 -39.007 1.00 22.69 211 ILE A N 1
ATOM 1725 C CA . ILE A 1 211 ? -25.519 7.745 -38.699 1.00 21.62 211 ILE A CA 1
ATOM 1726 C C . ILE A 1 211 ? -25.512 7.539 -37.185 1.00 21.20 211 ILE A C 1
ATOM 1727 O O . ILE A 1 211 ? -25.973 6.510 -36.682 1.00 20.74 211 ILE A O 1
ATOM 1732 N N . VAL A 1 212 ? -24.996 8.526 -36.456 1.00 20.31 212 VAL A N 1
ATOM 1733 C CA . VAL A 1 212 ? -24.970 8.449 -35.012 1.00 21.00 212 VAL A CA 1
ATOM 1734 C C . VAL A 1 212 ? -26.388 8.222 -34.502 1.00 23.89 212 VAL A C 1
ATOM 1735 O O . VAL A 1 212 ? -26.557 7.341 -33.641 1.00 23.70 212 VAL A O 1
ATOM 1739 N N . ASN A 1 213 ? -27.366 8.974 -35.073 1.00 22.96 213 ASN A N 1
ATOM 1740 C CA . ASN A 1 213 ? -28.780 8.896 -34.679 1.00 23.04 213 ASN A CA 1
ATOM 1741 C C . ASN A 1 213 ? -29.380 7.534 -35.013 1.00 23.74 213 ASN A C 1
ATOM 1742 O O . ASN A 1 213 ? -30.073 6.957 -34.177 1.00 26.61 213 ASN A O 1
ATOM 1747 N N . GLU A 1 214 ? -29.126 7.038 -36.236 1.00 22.25 214 GLU A N 1
ATOM 1748 C CA . GLU A 1 214 ? -29.656 5.758 -36.651 1.00 23.63 214 GLU A CA 1
ATOM 1749 C C . GLU A 1 214 ? -29.182 4.671 -35.691 1.00 23.90 214 GLU A C 1
ATOM 1750 O O . GLU A 1 214 ? -29.981 3.868 -35.230 1.00 27.17 214 GLU A O 1
ATOM 1756 N N . VAL A 1 215 ? -27.898 4.665 -35.378 1.00 21.21 215 VAL A N 1
ATOM 1757 C CA . VAL A 1 215 ? -27.325 3.667 -34.501 1.00 22.55 215 VAL A CA 1
ATOM 1758 C C . VAL A 1 215 ? -27.863 3.814 -33.084 1.00 23.72 215 VAL A C 1
ATOM 1759 O O . VAL A 1 215 ? -28.205 2.820 -32.432 1.00 24.23 215 VAL A O 1
ATOM 1763 N N . ILE A 1 216 ? -27.827 5.041 -32.548 1.00 24.09 216 ILE A N 1
ATOM 1764 C CA . ILE A 1 216 ? -28.197 5.215 -31.163 1.00 24.37 216 ILE A CA 1
ATOM 1765 C C . ILE A 1 216 ? -29.671 4.886 -30.975 1.00 27.55 216 ILE A C 1
ATOM 1766 O O . ILE A 1 216 ? -30.030 4.222 -30.007 1.00 28.80 216 ILE A O 1
ATOM 1771 N N . VAL A 1 217 ? -30.529 5.330 -31.896 1.00 28.22 217 VAL A N 1
ATOM 1772 C CA . VAL A 1 217 ? -31.962 5.145 -31.683 1.00 29.16 217 VAL A CA 1
ATOM 1773 C C . VAL A 1 217 ? -32.336 3.675 -31.862 1.00 30.34 217 VAL A C 1
ATOM 1774 O O . VAL A 1 217 ? -33.167 3.147 -31.106 1.00 32.19 217 VAL A O 1
ATOM 1778 N N . SER A 1 218 ? -31.760 3.014 -32.873 1.00 31.81 218 SER A N 1
ATOM 1779 C CA . SER A 1 218 ? -32.035 1.601 -33.089 1.00 34.42 218 SER A CA 1
ATOM 1780 C C . SER A 1 218 ? -31.551 0.767 -31.894 1.00 31.88 218 SER A C 1
ATOM 1781 O O . SER A 1 218 ? -32.242 -0.138 -31.470 1.00 33.65 218 SER A O 1
ATOM 1784 N N . TYR A 1 219 ? -30.435 1.140 -31.263 1.00 28.17 219 TYR A N 1
ATOM 1785 C CA . TYR A 1 219 ? -29.944 0.423 -30.105 1.00 28.70 219 TYR A CA 1
ATOM 1786 C C . TYR A 1 219 ? -30.819 0.672 -28.881 1.00 29.69 219 TYR A C 1
ATOM 1787 O O . TYR A 1 219 ? -31.184 -0.278 -28.196 1.00 32.80 219 TYR A O 1
ATOM 1796 N N . GLU A 1 220 ? -31.205 1.908 -28.607 1.00 29.79 220 GLU A N 1
ATOM 1797 C CA . GLU A 1 220 ? -32.130 2.194 -27.504 1.00 32.46 220 GLU A CA 1
ATOM 1798 C C . GLU A 1 220 ? -33.308 1.215 -27.456 1.00 36.03 220 GLU A C 1
ATOM 1799 O O . GLU A 1 220 ? -33.710 0.774 -26.395 1.00 36.37 220 GLU A O 1
ATOM 1805 N N . TRP A 1 221 ? -33.898 0.923 -28.610 1.00 39.92 221 TRP A N 1
ATOM 1806 C CA . TRP A 1 221 ? -35.177 0.239 -28.656 1.00 46.93 221 TRP A CA 1
ATOM 1807 C C . TRP A 1 221 ? -35.043 -1.244 -28.394 1.00 44.77 221 TRP A C 1
ATOM 1808 O O . TRP A 1 221 ? -36.051 -1.900 -28.135 1.00 47.54 221 TRP A O 1
ATOM 1819 N N . GLU A 1 222 ? -33.808 -1.731 -28.480 1.00 42.27 222 GLU A N 1
ATOM 1820 C CA . GLU A 1 222 ? -33.511 -3.103 -28.122 1.00 46.70 222 GLU A CA 1
ATOM 1821 C C . GLU A 1 222 ? -33.032 -3.201 -26.680 1.00 48.38 222 GLU A C 1
ATOM 1822 O O . GLU A 1 222 ? -33.336 -4.171 -26.012 1.00 53.91 222 GLU A O 1
ATOM 1828 N N . VAL A 1 223 ? -32.259 -2.221 -26.216 1.00 50.52 223 VAL A N 1
ATOM 1829 C CA . VAL A 1 223 ? -31.394 -2.422 -25.065 1.00 51.96 223 VAL A CA 1
ATOM 1830 C C . VAL A 1 223 ? -32.055 -1.833 -23.826 1.00 55.25 223 VAL A C 1
ATOM 1831 O O . VAL A 1 223 ? -31.752 -2.243 -22.711 1.00 61.86 223 VAL A O 1
ATOM 1835 N N . ILE A 1 224 ? -32.906 -0.831 -24.009 1.00 55.41 224 ILE A N 1
ATOM 1836 C CA . ILE A 1 224 ? -33.616 -0.273 -22.876 1.00 62.02 224 ILE A CA 1
ATOM 1837 C C . ILE A 1 224 ? -34.881 -1.104 -22.730 1.00 67.72 224 ILE A C 1
ATOM 1838 O O . ILE A 1 224 ? -35.715 -1.118 -23.630 1.00 61.20 224 ILE A O 1
ATOM 1843 N N . LYS A 1 225 ? -34.969 -1.812 -21.596 1.00 85.45 225 LYS A N 1
ATOM 1844 C CA . LYS A 1 225 ? -35.906 -2.916 -21.398 1.00 95.70 225 LYS A CA 1
ATOM 1845 C C . LYS A 1 225 ? -37.355 -2.421 -21.294 1.00 88.84 225 LYS A C 1
ATOM 1846 O O . LYS A 1 225 ? -38.291 -3.117 -21.689 1.00 85.25 225 LYS A O 1
ATOM 1852 N N . LYS A 1 226 ? -37.501 -1.201 -20.783 1.00 83.95 226 LYS A N 1
ATOM 1853 C CA . LYS A 1 226 ? -38.785 -0.559 -20.679 1.00 88.37 226 LYS A CA 1
ATOM 1854 C C . LYS A 1 226 ? -39.230 -0.039 -22.065 1.00 87.73 226 LYS A C 1
ATOM 1855 O O . LYS A 1 226 ? -40.290 0.583 -22.147 1.00 81.42 226 LYS A O 1
ATOM 1861 N N . PHE A 1 227 ? -38.428 -0.279 -23.128 1.00 85.88 227 PHE A N 1
ATOM 1862 C CA . PHE A 1 227 ? -38.845 -0.088 -24.518 1.00 80.61 227 PHE A CA 1
ATOM 1863 C C . PHE A 1 227 ? -38.985 -1.432 -25.241 1.00 77.50 227 PHE A C 1
ATOM 1864 O O . PHE A 1 227 ? -39.991 -2.129 -25.018 1.00 77.79 227 PHE A O 1
#

Nearest PDB structures (foldseek):
  3bbe-assembly1_B  TM=8.968E-01  e=2.484E-24  Methanocaldococcus jannaschii
  3oii-assembly1_A  TM=8.292E-01  e=5.865E-16  Saccharomyces cerevisiae
  6rxz-assembly1_CO  TM=8.381E-01  e=3.757E-16  Thermochaetoides thermophila
  2v3j-assembly1_A  TM=7.906E-01  e=1.965E-15  Saccharomyces cerevisiae
  7mq9-assembly1_SK  TM=8.140E-01  e=2.205E-14  Homo sapiens

Foldseek 3Di:
DQFAAEEEEAAQALWAADDPVCQPPVLQVVVCVVVVHRRRLAIQACVSCVVRLVPPDVSVWHRPCVLVLLQCVLQLVDPCLVVVRYWYKYYHNQQKIKGAASNDDAPNDPVVNRVVSSVCVVPQAPPPPPSNIGMDHHHPVRVCVVLVFPAEEEEDLPFAEDALLVVLVVSQVGRRYYYYFYNTADDDDPRDDDHGYYRHDNDDDRRNVVSNSNSVSNCVNRVPVD

Organism: Pyrococcus horikoshii (strain ATCC 700860 / DSM 12428 / JCM 9974 / NBRC 100139 / OT-3) (NCBI:txid70601)

Secondary structure (DSSP, 8-state):
--S--EEEEEEEE---BPPGGGTTSHHHHHHHHHTTS-GGGSBP-HHHHGGGTSSSTTGGG---HHHHHHHHHHHHTSHHHHTT-EEEEEEETTSEEEEE-TT----SSHHHHHHHHHHHHHHSEESTTT-SEEEEE--HHHHHHHH--SEEEEEEEEEEE--HHHHHHHHTTSSSEEEEEE-SSSS--SS--S-EEEESSSS---HHHHHHHHHHHHHHHHSTT-

B-factor: mean 41.88, std 20.06, range [16.65, 124.59]

Solvent-accessible surface area: 11650 Å² total; per-residue (Å²): 177,176,85,71,14,0,13,0,0,1,0,3,0,1,1,8,36,5,2,114,120,3,48,126,49,89,32,3,70,79,25,3,140,137,106,188,83,158,31,67,51,6,2,0,12,23,103,111,1,117,37,0,10,194,114,13,135,54,5,126,26,16,1,61,0,39,1,1,9,64,0,4,34,50,0,7,61,13,85,0,14,157,57,52,39,1,40,4,26,1,1,1,50,55,44,75,0,4,22,13,108,40,120,13,172,0,24,102,80,59,96,181,0,22,30,41,3,26,62,0,44,104,108,23,19,7,59,129,138,106,72,31,4,85,28,62,126,33,49,4,87,80,0,25,140,87,7,109,27,70,27,20,6,12,14,38,47,100,18,120,101,38,102,32,137,64,0,0,83,44,0,29,145,56,151,77,0,0,0,1,5,11,0,20,19,93,57,82,20,158,23,147,26,133,36,73,102,4,3,14,121,149,102,99,65,72,9,68,43,22,0,57,63,0,5,58,10,0,8,154,64,3,4,178,152,118